Protein 3KUV (pdb70)

Secondary structure (DSSP, 8-state):
-TT-EEEEEEEPPGGGBHHHH-TT-GGGTT--S-B-HHHHHHHHHHHHHHHTGGGPPTTEEEEEEEEEEE--S---TTSEEEEEEEEEEEETTEEEEEEEEE-SSSEEEEEEEEEEEEEHHHHHHHHHTT--/--TT-EEEEEEEPPGGGBHHHH-TT-HHHHTS-SSB-HHHHHHHHHHHHHHHHGGGSPTTEEEEEEEEEEE--S---TTSEEEEEEEEEEEETTEEEEEEEEE-SSSEEEEEEEEEEEEEHHHHHHHHHHH--

CATH classification: 3.10.129.10

InterPro domains:
  IPR025540 Fluoroacetyl-CoA thioesterase [PIRSF014972] (5-136)
  IPR025540 Fluoroacetyl-CoA thioesterase [PTHR36934] (5-136)
  IPR029069 HotDog domain superfamily [SSF54637] (2-133)
  IPR054485 Fluoroacetyl-CoA-specific thioesterase-like domain [PF22636] (34-124)

Structure (mmCIF, N/CA/C/O backbone):
data_3KUV
#
_entry.id   3KUV
#
_cell.length_a   62.296
_cell.length_b   92.678
_cell.length_c   49.109
_cell.angle_alpha   90.00
_cell.angle_beta   100.61
_cell.angle_gamma   90.00
#
_symmetry.space_group_name_H-M   'C 1 2 1'
#
loop_
_entity.id
_entity.type
_entity.pdbx_description
1 polymer 'Fluoroacetyl coenzyme A thioesterase'
2 non-polymer 'ACETATE ION'
3 water water
#
loop_
_atom_site.group_PDB
_atom_site.id
_atom_site.type_symbol
_atom_site.label_atom_id
_atom_site.label_alt_id
_atom_site.label_comp_id
_atom_site.label_asym_id
_atom_site.label_entity_id
_atom_site.label_seq_id
_atom_site.pdbx_PDB_ins_code
_atom_site.Cartn_x
_atom_site.Cartn_y
_atom_site.Cartn_z
_atom_site.occupancy
_atom_site.B_iso_or_equiv
_atom_site.auth_seq_id
_atom_site.auth_comp_id
_atom_site.auth_asym_id
_atom_site.auth_atom_id
_atom_site.pdbx_PDB_model_num
ATOM 1 N N . ARG A 1 6 ? 18.022 -9.266 39.162 1.00 29.80 6 ARG A N 1
ATOM 2 C CA . ARG A 1 6 ? 16.857 -9.259 40.108 1.00 28.26 6 ARG A CA 1
ATOM 3 C C . ARG A 1 6 ? 15.769 -8.216 39.750 1.00 25.89 6 ARG A C 1
ATOM 4 O O . ARG A 1 6 ? 16.077 -7.121 39.217 1.00 26.20 6 ARG A O 1
ATOM 6 N N . VAL A 1 7 ? 14.501 -8.528 40.079 1.00 26.85 7 VAL A N 1
ATOM 7 C CA . VAL A 1 7 ? 13.424 -7.494 39.987 1.00 23.75 7 VAL A CA 1
ATOM 8 C C . VAL A 1 7 ? 13.798 -6.140 40.662 1.00 24.58 7 VAL A C 1
ATOM 9 O O . VAL A 1 7 ? 14.173 -6.069 41.864 1.00 24.33 7 VAL A O 1
ATOM 13 N N . GLY A 1 8 ? 13.687 -5.055 39.899 1.00 21.91 8 GLY A N 1
ATOM 14 C CA . GLY A 1 8 ? 14.041 -3.686 40.314 1.00 21.66 8 GLY A CA 1
ATOM 15 C C . GLY A 1 8 ? 15.446 -3.268 39.922 1.00 21.11 8 GLY A C 1
ATOM 16 O O . GLY A 1 8 ? 15.764 -2.076 39.954 1.00 23.45 8 GLY A O 1
ATOM 17 N N . GLU A 1 9 ? 16.245 -4.235 39.530 1.00 21.17 9 GLU A N 1
ATOM 18 C CA . GLU A 1 9 ? 17.582 -3.939 39.030 1.00 24.07 9 GLU A CA 1
ATOM 19 C C . GLU A 1 9 ? 17.488 -3.277 37.650 1.00 23.41 9 GLU A C 1
ATOM 20 O O . GLU A 1 9 ? 16.548 -3.543 36.853 1.00 21.18 9 GLU A O 1
ATOM 26 N N . ARG A 1 10 ? 18.411 -2.360 37.431 1.00 23.19 10 ARG A N 1
ATOM 27 C CA . ARG A 1 10 ? 18.514 -1.578 36.195 1.00 21.94 10 ARG A CA 1
ATOM 28 C C . ARG A 1 10 ? 19.672 -1.975 35.279 1.00 23.20 10 ARG A C 1
ATOM 29 O O . ARG A 1 10 ? 20.790 -2.339 35.714 1.00 26.61 10 ARG A O 1
ATOM 37 N N . PHE A 1 11 ? 19.443 -1.944 33.987 1.00 18.45 11 PHE A N 1
ATOM 38 C CA . PHE A 1 11 ? 20.517 -2.220 33.009 1.00 16.16 11 PHE A CA 1
ATOM 39 C C . PHE A 1 11 ? 20.483 -1.010 32.071 1.00 17.95 11 PHE A C 1
ATOM 40 O O . PHE A 1 11 ? 19.418 -0.622 31.636 1.00 17.12 11 PHE A O 1
ATOM 48 N N . THR A 1 12 ? 21.628 -0.468 31.684 1.00 14.22 12 THR A N 1
ATOM 49 C CA . THR A 1 12 ? 21.667 0.677 30.789 1.00 14.48 12 THR A CA 1
ATOM 50 C C . THR A 1 12 ? 22.461 0.394 29.583 1.00 11.98 12 THR A C 1
ATOM 51 O O . THR A 1 12 ? 23.446 -0.370 29.614 1.00 13.20 12 THR A O 1
ATOM 55 N N . HIS A 1 13 ? 22.044 1.055 28.467 1.00 11.62 13 HIS A N 1
ATOM 56 C CA . HIS A 1 13 ? 22.625 0.857 27.197 1.00 13.45 13 HIS A CA 1
ATOM 57 C C . HIS A 1 13 ? 22.671 2.199 26.435 1.00 13.29 13 HIS A C 1
ATOM 58 O O . HIS A 1 13 ? 21.632 2.846 26.343 1.00 12.47 13 HIS A O 1
ATOM 65 N N . ASP A 1 14 ? 23.835 2.591 25.949 1.00 10.81 14 ASP A N 1
ATOM 66 C CA . ASP A 1 14 ? 24.024 3.913 25.273 1.00 11.65 14 ASP A CA 1
ATOM 67 C C . ASP A 1 14 ? 24.249 3.781 23.794 1.00 11.29 14 ASP A C 1
ATOM 68 O O . ASP A 1 14 ? 24.908 2.818 23.331 1.00 11.94 14 ASP A O 1
ATOM 73 N N . PHE A 1 15 ? 23.669 4.714 22.976 1.00 10.10 15 PHE A N 1
ATOM 74 C CA . PHE A 1 15 ? 23.789 4.619 21.538 1.00 9.26 15 PHE A CA 1
ATOM 75 C C . PHE A 1 15 ? 23.771 5.951 20.874 1.00 11.08 15 PHE A C 1
ATOM 76 O O . PHE A 1 15 ? 22.767 6.716 20.978 1.00 11.12 15 PHE A O 1
ATOM 84 N N . VAL A 1 16 ? 24.866 6.321 20.238 1.00 11.25 16 VAL A N 1
ATOM 85 C CA . VAL A 1 16 ? 24.886 7.599 19.496 1.00 10.88 16 VAL A CA 1
ATOM 86 C C . VAL A 1 16 ? 24.071 7.418 18.210 1.00 11.48 16 VAL A C 1
ATOM 87 O O . VAL A 1 16 ? 24.297 6.510 17.410 1.00 12.42 16 VAL A O 1
ATOM 91 N N . VAL A 1 17 ? 23.063 8.304 18.010 1.00 11.25 17 VAL A N 1
ATOM 92 C CA . VAL A 1 17 ? 22.225 8.100 16.829 1.00 12.09 17 VAL A CA 1
ATOM 93 C C . VAL A 1 17 ? 22.945 8.518 15.524 1.00 12.29 17 VAL A C 1
ATOM 94 O O . VAL A 1 17 ? 23.319 9.700 15.389 1.00 14.53 17 VAL A O 1
ATOM 98 N N . PRO A 1 18 ? 23.132 7.587 14.591 1.00 14.60 18 PRO A N 1
ATOM 99 C CA . PRO A 1 18 ? 23.789 7.946 13.324 1.00 16.07 18 PRO A CA 1
ATOM 100 C C . PRO A 1 18 ? 22.771 8.433 12.299 1.00 16.47 18 PRO A C 1
ATOM 101 O O . PRO A 1 18 ? 21.529 8.257 12.513 1.00 15.45 18 PRO A O 1
ATOM 105 N N . PRO A 1 19 ? 23.213 8.998 11.145 1.00 16.42 19 PRO A N 1
ATOM 106 C CA . PRO A 1 19 ? 22.249 9.505 10.193 1.00 16.45 19 PRO A CA 1
ATOM 107 C C . PRO A 1 19 ? 21.323 8.454 9.613 1.00 14.83 19 PRO A C 1
ATOM 108 O O . PRO A 1 19 ? 20.191 8.823 9.214 1.00 17.85 19 PRO A O 1
ATOM 112 N N . HIS A 1 20 ? 21.651 7.188 9.681 1.00 15.12 20 HIS A N 1
ATOM 113 C CA . HIS A 1 20 ? 20.913 6.171 8.928 1.00 16.42 20 HIS A CA 1
ATOM 114 C C . HIS A 1 20 ? 19.863 5.508 9.895 1.00 15.27 20 HIS A C 1
ATOM 115 O O . HIS A 1 20 ? 19.355 4.452 9.618 1.00 16.96 20 HIS A O 1
ATOM 122 N N . LYS A 1 21 ? 19.647 6.132 11.069 1.00 13.90 21 LYS A N 1
ATOM 123 C CA . LYS A 1 21 ? 18.504 5.710 11.964 1.00 11.79 21 LYS A CA 1
ATOM 124 C C . LYS A 1 21 ? 17.376 6.714 12.007 1.00 12.43 21 LYS A C 1
ATOM 125 O O . LYS A 1 21 ? 16.572 6.759 12.940 1.00 14.03 21 LYS A O 1
ATOM 131 N N . THR A 1 22 ? 17.230 7.514 10.948 1.00 13.62 22 THR A N 1
ATOM 132 C CA . THR A 1 22 ? 16.084 8.393 10.924 1.00 15.06 22 THR A CA 1
ATOM 133 C C . THR A 1 22 ? 14.910 7.740 10.207 1.00 12.85 22 THR A C 1
ATOM 134 O O . THR A 1 22 ? 14.956 6.597 9.669 1.00 13.48 22 THR A O 1
ATOM 138 N N . VAL A 1 23 ? 13.786 8.449 10.261 1.00 14.13 23 VAL A N 1
ATOM 139 C CA . VAL A 1 23 ? 12.542 7.967 9.742 1.00 13.20 23 VAL A CA 1
ATOM 140 C C . VAL A 1 23 ? 12.612 7.405 8.290 1.00 13.98 23 VAL A C 1
ATOM 141 O O . VAL A 1 23 ? 12.158 6.318 8.011 1.00 13.34 23 VAL A O 1
ATOM 145 N N . ARG A 1 24 ? 13.227 8.197 7.384 1.00 14.96 24 ARG A N 1
ATOM 146 C CA . ARG A 1 24 ? 13.316 7.736 5.969 0.50 11.42 24 ARG A CA 1
ATOM 147 C C . ARG A 1 24 ? 14.113 6.427 5.783 1.00 14.01 24 ARG A C 1
ATOM 148 O O . ARG A 1 24 ? 13.866 5.655 4.810 1.00 16.66 24 ARG A O 1
ATOM 156 N N . HIS A 1 25 ? 14.965 6.095 6.748 1.00 13.88 25 HIS A N 1
ATOM 157 C CA . HIS A 1 25 ? 15.811 4.868 6.643 1.00 13.60 25 HIS A CA 1
ATOM 158 C C . HIS A 1 25 ? 15.092 3.654 7.183 1.00 12.43 25 HIS A C 1
ATOM 159 O O . HIS A 1 25 ? 15.414 2.521 6.835 1.00 13.71 25 HIS A O 1
ATOM 166 N N . LEU A 1 26 ? 14.026 3.887 7.966 1.00 11.39 26 LEU A N 1
ATOM 167 C CA . LEU A 1 26 ? 13.230 2.693 8.442 1.00 12.35 26 LEU A CA 1
ATOM 168 C C . LEU A 1 26 ? 12.452 2.019 7.344 1.00 11.85 26 LEU A C 1
ATOM 169 O O . LEU A 1 26 ? 12.508 0.793 7.177 1.00 12.66 26 LEU A O 1
ATOM 174 N N . TYR A 1 27 ? 11.869 2.894 6.504 1.00 11.70 27 TYR A N 1
ATOM 175 C CA . TYR A 1 27 ? 11.129 2.421 5.295 1.00 12.08 27 TYR A CA 1
ATOM 176 C C . TYR A 1 27 ? 11.491 3.281 4.057 1.00 15.09 27 TYR A C 1
ATOM 177 O O . TYR A 1 27 ? 10.765 4.271 3.731 1.00 15.96 27 TYR A O 1
ATOM 186 N N . PRO A 1 28 ? 12.649 2.959 3.493 1.00 16.96 28 PRO A N 1
ATOM 187 C CA . PRO A 1 28 ? 13.024 3.646 2.225 1.00 17.92 28 PRO A CA 1
ATOM 188 C C . PRO A 1 28 ? 11.958 3.364 1.140 1.00 20.58 28 PRO A C 1
ATOM 189 O O . PRO A 1 28 ? 11.803 4.204 0.200 1.00 21.66 28 PRO A O 1
ATOM 193 N N . GLU A 1 29 ? 11.212 2.269 1.277 1.00 18.32 29 GLU A N 1
ATOM 194 C CA . GLU A 1 29 ? 10.128 1.917 0.308 1.00 22.60 29 GLU A CA 1
ATOM 195 C C . GLU A 1 29 ? 8.917 2.844 0.405 1.00 22.43 29 GLU A C 1
ATOM 196 O O . GLU A 1 29 ? 7.965 2.684 -0.401 1.00 23.44 29 GLU A O 1
ATOM 202 N N . SER A 1 30 ? 8.864 3.755 1.379 1.00 19.46 30 SER A N 1
ATOM 203 C CA . SER A 1 30 ? 7.700 4.556 1.628 1.00 19.02 30 SER A CA 1
ATOM 204 C C . SER A 1 30 ? 7.824 5.956 1.072 1.00 21.94 30 SER A C 1
ATOM 205 O O . SER A 1 30 ? 8.478 6.806 1.722 1.00 20.38 30 SER A O 1
ATOM 208 N N . PRO A 1 31 ? 7.099 6.252 -0.073 1.00 23.23 31 PRO A N 1
ATOM 209 C CA . PRO A 1 31 ? 7.119 7.624 -0.476 1.00 25.54 31 PRO A CA 1
ATOM 210 C C . PRO A 1 31 ? 6.501 8.488 0.603 1.00 25.80 31 PRO A C 1
ATOM 211 O O . PRO A 1 31 ? 6.891 9.620 0.779 1.00 26.73 31 PRO A O 1
ATOM 215 N N . GLU A 1 32 ? 5.509 7.953 1.321 1.00 26.48 32 GLU A N 1
ATOM 216 C CA . GLU A 1 32 ? 4.868 8.687 2.360 1.00 25.71 32 GLU A CA 1
ATOM 217 C C . GLU A 1 32 ? 5.835 9.195 3.507 1.00 27.87 32 GLU A C 1
ATOM 218 O O . GLU A 1 32 ? 5.423 10.112 4.171 1.00 29.53 32 GLU A O 1
ATOM 224 N N . PHE A 1 33 ? 7.030 8.561 3.744 1.00 27.53 33 PHE A N 1
ATOM 225 C CA . PHE A 1 33 ? 8.093 8.932 4.735 1.00 26.44 33 PHE A CA 1
ATOM 226 C C . PHE A 1 33 ? 9.339 9.612 4.101 1.00 29.13 33 PHE A C 1
ATOM 227 O O . PHE A 1 33 ? 10.306 9.954 4.783 1.00 29.55 33 PHE A O 1
ATOM 235 N N . ALA A 1 34 ? 9.381 9.643 2.770 1.00 29.76 34 ALA A N 1
ATOM 236 C CA . ALA A 1 34 ? 10.587 10.076 1.984 1.00 30.48 34 ALA A CA 1
ATOM 237 C C . ALA A 1 34 ? 11.327 11.351 2.397 1.00 30.49 34 ALA A C 1
ATOM 238 O O . ALA A 1 34 ? 12.609 11.449 2.404 1.00 29.97 34 ALA A O 1
ATOM 240 N N . GLU A 1 35 ? 10.483 12.345 2.585 1.00 31.54 35 GLU A N 1
ATOM 241 C CA . GLU A 1 35 ? 10.881 13.699 2.786 1.00 33.42 35 GLU A CA 1
ATOM 242 C C . GLU A 1 35 ? 10.791 14.092 4.270 1.00 30.94 35 GLU A C 1
ATOM 243 O O . GLU A 1 35 ? 10.984 15.290 4.588 1.00 31.10 35 GLU A O 1
ATOM 249 N N . PHE A 1 36 ? 10.502 13.133 5.176 1.00 27.45 36 PHE A N 1
ATOM 250 C CA . PHE A 1 36 ? 10.308 13.452 6.581 1.00 23.30 36 PHE A CA 1
ATOM 251 C C . PHE A 1 36 ? 11.577 14.032 7.230 1.00 18.60 36 PHE A C 1
ATOM 252 O O . PHE A 1 36 ? 12.639 13.620 6.912 1.00 22.45 36 PHE A O 1
ATOM 260 N N . PRO A 1 37 ? 11.469 14.967 8.199 1.00 20.87 37 PRO A N 1
ATOM 261 C CA . PRO A 1 37 ? 12.595 15.472 8.981 1.00 20.12 37 PRO A CA 1
ATOM 262 C C . PRO A 1 37 ? 13.449 14.321 9.553 1.00 18.38 37 PRO A C 1
ATOM 263 O O . PRO A 1 37 ? 12.948 13.186 9.808 1.00 17.82 37 PRO A O 1
ATOM 267 N N . GLU A 1 38 ? 14.709 14.636 9.643 1.00 19.32 38 GLU A N 1
ATOM 268 C CA . GLU A 1 38 ? 15.755 13.642 9.929 1.00 18.02 38 GLU A CA 1
ATOM 269 C C . GLU A 1 38 ? 15.839 13.506 11.452 1.00 16.19 38 GLU A C 1
ATOM 270 O O . GLU A 1 38 ? 16.661 14.111 12.125 1.00 16.77 38 GLU A O 1
ATOM 276 N N . VAL A 1 39 ? 14.895 12.690 11.991 1.00 13.29 39 VAL A N 1
ATOM 277 C CA . VAL A 1 39 ? 14.884 12.387 13.433 1.00 12.86 39 VAL A CA 1
ATOM 278 C C . VAL A 1 39 ? 14.806 10.875 13.636 1.00 10.73 39 VAL A C 1
ATOM 279 O O . VAL A 1 39 ? 14.334 10.135 12.731 1.00 11.98 39 VAL A O 1
ATOM 283 N N . PHE A 1 40 ? 15.340 10.480 14.815 1.00 10.12 40 PHE A N 1
ATOM 284 C CA . PHE A 1 40 ? 15.410 9.018 15.177 1.00 11.48 40 PHE A CA 1
ATOM 285 C C . PHE A 1 40 ? 13.966 8.434 15.078 1.00 9.71 40 PHE A C 1
ATOM 286 O O . PHE A 1 40 ? 13.078 8.940 15.704 1.00 12.11 40 PHE A O 1
ATOM 294 N N . ALA A 1 41 ? 13.786 7.372 14.305 1.00 11.74 41 ALA A N 1
ATOM 295 C CA . ALA A 1 41 ? 12.414 6.836 14.077 1.00 11.66 41 ALA A CA 1
ATOM 296 C C . ALA A 1 41 ? 11.885 6.096 15.301 1.00 11.46 41 ALA A C 1
ATOM 297 O O . ALA A 1 41 ? 12.658 5.407 16.004 1.00 11.41 41 ALA A O 1
ATOM 299 N N . SER A 1 42 ? 10.560 6.227 15.557 1.00 11.98 42 SER A N 1
ATOM 300 C CA . SER A 1 42 ? 9.994 5.444 16.685 1.00 11.57 42 SER A CA 1
ATOM 301 C C . SER A 1 42 ? 10.375 3.957 16.540 1.00 9.76 42 SER A C 1
ATOM 302 O O . SER A 1 42 ? 10.647 3.284 17.571 1.00 9.72 42 SER A O 1
ATOM 305 N N . GLY A 1 43 ? 10.330 3.371 15.345 1.00 11.10 43 GLY A N 1
ATOM 306 C CA . GLY A 1 43 ? 10.592 1.944 15.225 1.00 10.88 43 GLY A CA 1
ATOM 307 C C . GLY A 1 43 ? 12.045 1.602 15.585 1.00 10.13 43 GLY A C 1
ATOM 308 O O . GLY A 1 43 ? 12.340 0.525 16.092 1.00 10.28 43 GLY A O 1
ATOM 309 N N . PHE A 1 44 ? 12.956 2.544 15.321 1.00 10.79 44 PHE A N 1
ATOM 310 C CA . PHE A 1 44 ? 14.346 2.308 15.757 1.00 9.48 44 PHE A CA 1
ATOM 311 C C . PHE A 1 44 ? 14.519 2.549 17.289 1.00 9.94 44 PHE A C 1
ATOM 312 O O . PHE A 1 44 ? 15.277 1.821 17.945 1.00 11.48 44 PHE A O 1
ATOM 320 N N . MET A 1 45 ? 13.741 3.473 17.890 1.00 9.93 45 MET A N 1
ATOM 321 C CA . MET A 1 45 ? 13.748 3.614 19.355 1.00 9.25 45 MET A CA 1
ATOM 322 C C . MET A 1 45 ? 13.227 2.295 20.014 1.00 9.91 45 MET A C 1
ATOM 323 O O . MET A 1 45 ? 13.834 1.776 20.967 1.00 9.72 45 MET A O 1
ATOM 328 N N . VAL A 1 46 ? 12.152 1.762 19.447 1.00 9.38 46 VAL A N 1
ATOM 329 C CA . VAL A 1 46 ? 11.602 0.462 19.914 1.00 9.51 46 VAL A CA 1
ATOM 330 C C . VAL A 1 46 ? 12.680 -0.624 19.823 1.00 9.73 46 VAL A C 1
ATOM 331 O O . VAL A 1 46 ? 12.935 -1.322 20.820 1.00 9.11 46 VAL A O 1
ATOM 335 N N . GLY A 1 47 ? 13.394 -0.696 18.662 1.00 8.13 47 GLY A N 1
ATOM 336 C CA . GLY A 1 47 ? 14.426 -1.716 18.535 1.00 9.24 47 GLY A CA 1
ATOM 337 C C . GLY A 1 47 ? 15.580 -1.475 19.499 1.00 8.99 47 GLY A C 1
ATOM 338 O O . GLY A 1 47 ? 16.069 -2.477 20.041 1.00 10.22 47 GLY A O 1
ATOM 339 N N . LEU A 1 48 ? 15.927 -0.228 19.799 1.00 8.93 48 LEU A N 1
ATOM 340 C CA . LEU A 1 48 ? 17.003 -0.021 20.805 1.00 9.65 48 LEU A CA 1
ATOM 341 C C . LEU A 1 48 ? 16.565 -0.414 22.250 1.00 9.89 48 LEU A C 1
ATOM 342 O O . LEU A 1 48 ? 17.379 -0.932 23.025 1.00 11.29 48 LEU A O 1
ATOM 347 N N . MET A 1 49 ? 15.278 -0.140 22.551 1.00 9.99 49 MET A N 1
ATOM 348 C CA . MET A 1 49 ? 14.773 -0.522 23.886 1.00 10.73 49 MET A CA 1
ATOM 349 C C . MET A 1 49 ? 14.779 -2.016 24.007 1.00 10.74 49 MET A C 1
ATOM 350 O O . MET A 1 49 ? 15.150 -2.599 25.037 1.00 11.18 49 MET A O 1
ATOM 355 N N . GLU A 1 50 ? 14.335 -2.708 22.960 1.00 9.53 50 GLU A N 1
ATOM 356 C CA . GLU A 1 50 ? 14.274 -4.180 22.978 1.00 11.10 50 GLU A CA 1
ATOM 357 C C . GLU A 1 50 ? 15.736 -4.752 23.022 1.00 11.01 50 GLU A C 1
ATOM 358 O O . GLU A 1 50 ? 15.997 -5.702 23.780 1.00 11.78 50 GLU A O 1
ATOM 364 N N . TRP A 1 51 ? 16.630 -4.148 22.262 1.00 9.85 51 TRP A N 1
ATOM 365 C CA . TRP A 1 51 ? 18.048 -4.539 22.332 1.00 10.96 51 TRP A CA 1
ATOM 366 C C . TRP A 1 51 ? 18.622 -4.450 23.778 1.00 11.79 51 TRP A C 1
ATOM 367 O O . TRP A 1 51 ? 19.351 -5.383 24.245 1.00 12.35 51 TRP A O 1
ATOM 378 N N . ALA A 1 52 ? 18.283 -3.364 24.487 1.00 10.29 52 ALA A N 1
ATOM 379 C CA . ALA A 1 52 ? 18.754 -3.242 25.910 1.00 11.92 52 ALA A CA 1
ATOM 380 C C . ALA A 1 52 ? 18.256 -4.434 26.737 1.00 12.93 52 ALA A C 1
ATOM 381 O O . ALA A 1 52 ? 18.966 -5.046 27.555 1.00 15.45 52 ALA A O 1
ATOM 383 N N . CYS A 1 53 ? 16.974 -4.816 26.526 1.00 10.98 53 CYS A N 1
ATOM 384 C CA . CYS A 1 53 ? 16.392 -5.889 27.328 1.00 10.75 53 CYS A CA 1
ATOM 385 C C . CYS A 1 53 ? 16.966 -7.259 26.929 1.00 11.78 53 CYS A C 1
ATOM 386 O O . CYS A 1 53 ? 17.197 -8.111 27.783 1.00 13.81 53 CYS A O 1
ATOM 389 N N . VAL A 1 54 ? 17.251 -7.468 25.633 1.00 12.12 54 VAL A N 1
ATOM 390 C CA . VAL A 1 54 ? 17.928 -8.694 25.206 1.00 12.77 54 VAL A CA 1
ATOM 391 C C . VAL A 1 54 ? 19.316 -8.807 25.873 1.00 14.78 54 VAL A C 1
ATOM 392 O O . VAL A 1 54 ? 19.605 -9.934 26.314 1.00 14.77 54 VAL A O 1
ATOM 396 N N . ARG A 1 55 ? 20.099 -7.748 25.936 1.00 13.69 55 ARG A N 1
ATOM 397 C CA . ARG A 1 55 ? 21.460 -7.811 26.590 1.00 14.94 55 ARG A CA 1
ATOM 398 C C . ARG A 1 55 ? 21.227 -8.066 28.084 1.00 17.39 55 ARG A C 1
ATOM 399 O O . ARG A 1 55 ? 21.939 -8.880 28.692 1.00 18.42 55 ARG A O 1
ATOM 407 N N . ALA A 1 56 ? 20.192 -7.475 28.667 1.00 16.13 56 ALA A N 1
ATOM 408 C CA . ALA A 1 56 ? 19.943 -7.665 30.143 1.00 16.82 56 ALA A CA 1
ATOM 409 C C . ALA A 1 56 ? 19.562 -9.105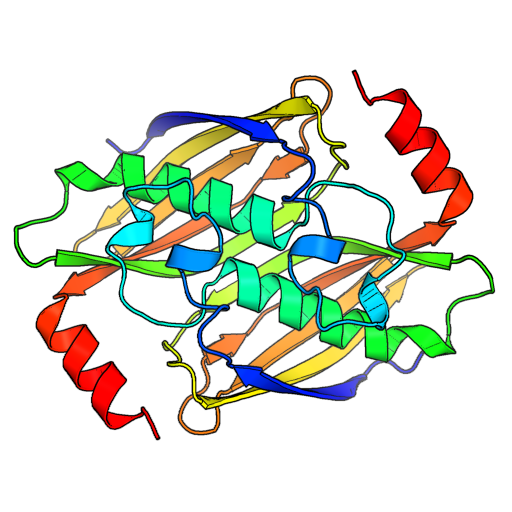 30.475 1.00 17.15 56 ALA A C 1
ATOM 410 O O . ALA A 1 56 ? 19.921 -9.599 31.590 1.00 19.82 56 ALA A O 1
ATOM 412 N N . MET A 1 57 ? 18.886 -9.792 29.588 1.00 16.02 57 MET A N 1
ATOM 413 C CA . MET A 1 57 ? 18.449 -11.134 29.917 1.00 17.23 57 MET A CA 1
ATOM 414 C C . MET A 1 57 ? 19.350 -12.268 29.419 1.00 18.68 57 MET A C 1
ATOM 415 O O . MET A 1 57 ? 18.975 -13.444 29.609 1.00 19.20 57 MET A O 1
ATOM 420 N N . ALA A 1 58 ? 20.474 -11.925 28.792 1.00 21.16 58 ALA A N 1
ATOM 421 C CA . ALA A 1 58 ? 21.209 -13.047 28.143 1.00 21.84 58 ALA A CA 1
ATOM 422 C C . ALA A 1 58 ? 21.688 -14.179 29.139 1.00 22.59 58 ALA A C 1
ATOM 423 O O . ALA A 1 58 ? 21.564 -15.355 28.780 1.00 23.00 58 ALA A O 1
ATOM 425 N N . PRO A 1 59 ? 22.033 -13.778 30.372 1.00 23.64 59 PRO A N 1
ATOM 426 C CA . PRO A 1 59 ? 22.336 -14.878 31.397 1.00 22.14 59 PRO A CA 1
ATOM 427 C C . PRO A 1 59 ? 21.243 -15.848 31.735 1.00 22.79 59 PRO A C 1
ATOM 428 O O . PRO A 1 59 ? 21.448 -16.945 32.256 1.00 22.20 59 PRO A O 1
ATOM 432 N N . TYR A 1 60 ? 19.975 -15.452 31.534 1.00 18.25 60 TYR A N 1
ATOM 433 C CA . TYR A 1 60 ? 18.906 -16.323 31.799 1.00 18.30 60 TYR A CA 1
ATOM 434 C C . TYR A 1 60 ? 18.703 -17.446 30.794 1.00 16.15 60 TYR A C 1
ATOM 435 O O . TYR A 1 60 ? 18.001 -18.396 31.064 1.00 18.81 60 TYR A O 1
ATOM 444 N N . LEU A 1 61 ? 19.232 -17.269 29.559 1.00 19.65 61 LEU A N 1
ATOM 445 C CA . LEU A 1 61 ? 19.057 -18.262 28.494 1.00 18.85 61 LEU A CA 1
ATOM 446 C C . LEU A 1 61 ? 19.917 -19.556 28.697 1.00 17.81 61 LEU A C 1
ATOM 447 O O . LEU A 1 61 ? 21.008 -19.468 29.186 1.00 21.01 61 LEU A O 1
ATOM 452 N N . GLU A 1 62 ? 19.300 -20.656 28.398 1.00 19.26 62 GLU A N 1
ATOM 453 C CA . GLU A 1 62 ? 20.018 -21.997 28.387 1.00 21.01 62 GLU A CA 1
ATOM 454 C C . GLU A 1 62 ? 20.450 -22.209 26.927 1.00 23.44 62 GLU A C 1
ATOM 455 O O . GLU A 1 62 ? 19.921 -21.589 25.938 1.00 22.36 62 GLU A O 1
ATOM 461 N N . PRO A 1 63 ? 21.427 -23.101 26.715 1.00 23.51 63 PRO A N 1
ATOM 462 C CA . PRO A 1 63 ? 21.862 -23.288 25.302 1.00 23.12 63 PRO A CA 1
ATOM 463 C C . PRO A 1 63 ? 20.721 -23.768 24.463 1.00 22.30 63 PRO A C 1
ATOM 464 O O . PRO A 1 63 ? 19.903 -24.615 24.889 1.00 24.23 63 PRO A O 1
ATOM 468 N N . GLY A 1 64 ? 20.571 -23.199 23.243 1.00 21.60 64 GLY A N 1
ATOM 469 C CA . GLY A 1 64 ? 19.553 -23.637 22.365 1.00 21.46 64 GLY A CA 1
ATOM 470 C C . GLY A 1 64 ? 18.409 -22.576 22.391 1.00 20.05 64 GLY A C 1
ATOM 471 O O . GLY A 1 64 ? 17.481 -22.759 21.620 1.00 21.04 64 GLY A O 1
ATOM 472 N N . GLU A 1 65 ? 18.484 -21.677 23.379 1.00 18.55 65 GLU A N 1
ATOM 473 C CA . GLU A 1 65 ? 17.326 -20.737 23.568 1.00 18.61 65 GLU A CA 1
ATOM 474 C C . GLU A 1 65 ? 17.666 -19.382 23.007 1.00 19.01 65 GLU A C 1
ATOM 475 O O . GLU A 1 65 ? 18.788 -18.893 22.947 1.00 20.57 65 GLU A O 1
ATOM 481 N N . GLY A 1 66 ? 16.550 -18.684 22.710 1.00 18.82 66 GLY A N 1
ATOM 482 C CA . GLY A 1 66 ? 16.618 -17.290 22.298 1.00 17.69 66 GLY A CA 1
ATOM 483 C C . GLY A 1 66 ? 15.378 -16.601 22.918 1.00 16.11 66 GLY A C 1
ATOM 484 O O . GLY A 1 66 ? 14.789 -17.141 23.856 1.00 15.93 66 GLY A O 1
ATOM 485 N N . SER A 1 67 ? 15.021 -15.406 22.403 1.00 15.21 67 SER A N 1
ATOM 486 C CA . SER A 1 67 ? 13.765 -14.768 22.927 1.00 12.33 67 SER A CA 1
ATOM 487 C C . SER A 1 67 ? 13.131 -13.926 21.817 1.00 12.97 67 SER A C 1
ATOM 488 O O . SER A 1 67 ? 13.813 -13.562 20.876 1.00 14.96 67 SER A O 1
ATOM 491 N N . LEU A 1 68 ? 11.838 -13.701 22.020 1.00 13.96 68 LEU A N 1
ATOM 492 C CA . LEU A 1 68 ? 11.052 -12.815 21.070 1.00 16.32 68 LEU A CA 1
ATOM 493 C C . LEU A 1 68 ? 10.370 -11.758 21.888 1.00 13.98 68 LEU A C 1
ATOM 494 O O . LEU A 1 68 ? 9.958 -11.978 23.039 1.00 13.09 68 LEU A O 1
ATOM 499 N N . GLY A 1 69 ? 10.290 -10.556 21.328 1.00 13.02 69 GLY A N 1
ATOM 500 C CA . GLY A 1 69 ? 9.396 -9.490 21.902 1.00 13.57 69 GLY A CA 1
ATOM 501 C C . GLY A 1 69 ? 7.953 -9.866 21.711 1.00 14.26 69 GLY A C 1
ATOM 502 O O . GLY A 1 69 ? 7.527 -10.230 20.565 1.00 16.00 69 GLY A O 1
ATOM 503 N N . THR A 1 70 ? 7.119 -9.805 22.760 1.00 11.17 70 THR A N 1
ATOM 504 C CA . THR A 1 70 ? 5.726 -10.181 22.706 1.00 10.17 70 THR A CA 1
ATOM 505 C C . THR A 1 70 ? 4.812 -8.948 22.954 1.00 10.59 70 THR A C 1
ATOM 506 O O . THR A 1 70 ? 3.598 -9.049 22.769 1.00 10.29 70 THR A O 1
ATOM 510 N N . ALA A 1 71 ? 5.363 -7.828 23.425 1.00 9.58 71 ALA A N 1
ATOM 511 C CA . ALA A 1 71 ? 4.520 -6.597 23.564 1.00 9.25 71 ALA A CA 1
ATOM 512 C C . ALA A 1 71 ? 5.467 -5.437 23.735 1.00 9.87 71 ALA A C 1
ATOM 513 O O . ALA A 1 71 ? 6.560 -5.548 24.350 1.00 9.63 71 ALA A O 1
ATOM 515 N N . ILE A 1 72 ? 5.039 -4.249 23.249 1.00 8.47 72 ILE A N 1
ATOM 516 C CA . ILE A 1 72 ? 5.706 -2.994 23.477 1.00 9.31 72 ILE A CA 1
ATOM 517 C C . ILE A 1 72 ? 4.703 -1.911 23.736 1.00 8.64 72 ILE A C 1
ATOM 518 O O . ILE A 1 72 ? 3.706 -1.852 22.924 1.00 9.15 72 ILE A O 1
ATOM 523 N N . CYS A 1 73 ? 4.873 -1.148 24.815 1.00 9.37 73 CYS A N 1
ATOM 524 C CA . CYS A 1 73 ? 3.852 -0.155 25.107 1.00 10.23 73 CYS A CA 1
ATOM 525 C C . CYS A 1 73 ? 4.666 1.038 25.576 1.00 9.04 73 CYS A C 1
ATOM 526 O O . CYS A 1 73 ? 5.015 1.113 26.732 1.00 10.76 73 CYS A O 1
ATOM 529 N N . VAL A 1 74 ? 4.847 2.014 24.654 1.00 8.62 74 VAL A N 1
ATOM 530 C CA . VAL A 1 74 ? 5.752 3.152 24.998 1.00 10.43 74 VAL A CA 1
ATOM 531 C C . VAL A 1 74 ? 5.191 4.464 24.474 1.00 10.67 74 VAL A C 1
ATOM 532 O O . VAL A 1 74 ? 4.347 4.483 23.536 1.00 12.67 74 VAL A O 1
ATOM 536 N N . THR A 1 75 ? 5.656 5.556 25.046 1.00 8.78 75 THR A N 1
ATOM 537 C CA . THR A 1 75 ? 5.415 6.890 24.502 1.00 8.66 75 THR A CA 1
ATOM 538 C C . THR A 1 75 ? 6.691 7.382 23.788 1.00 10.47 75 THR A C 1
ATOM 539 O O . THR A 1 75 ? 7.802 6.803 24.010 1.00 10.83 75 THR A O 1
ATOM 543 N N . HIS A 1 76 ? 6.518 8.353 22.918 1.00 8.63 76 HIS A N 1
ATOM 544 C CA . HIS A 1 76 ? 7.642 9.015 22.232 1.00 10.61 76 HIS A CA 1
ATOM 545 C C . HIS A 1 76 ? 7.383 10.482 22.336 1.00 9.75 76 HIS A C 1
ATOM 546 O O . HIS A 1 76 ? 6.499 10.984 21.627 1.00 13.63 76 HIS A O 1
ATOM 553 N N . THR A 1 77 ? 8.096 11.135 23.279 1.00 11.05 77 THR A N 1
ATOM 554 C CA . THR A 1 77 ? 7.730 12.445 23.853 1.00 12.93 77 THR A CA 1
ATOM 555 C C . THR A 1 77 ? 8.583 13.617 23.367 1.00 14.04 77 THR A C 1
ATOM 556 O O . THR A 1 77 ? 8.238 14.794 23.602 1.00 16.12 77 THR A O 1
ATOM 560 N N . ALA A 1 78 ? 9.680 13.312 22.706 1.00 11.24 78 ALA A N 1
ATOM 561 C CA . ALA A 1 78 ? 10.608 14.351 22.185 1.00 11.10 78 ALA A CA 1
ATOM 562 C C . ALA A 1 78 ? 11.333 13.750 21.000 1.00 11.15 78 ALA A C 1
ATOM 563 O O . ALA A 1 78 ? 11.503 12.545 20.907 1.00 12.14 78 ALA A O 1
ATOM 565 N N . ALA A 1 79 ? 11.836 14.584 20.078 1.00 12.51 79 ALA A N 1
ATOM 566 C CA . ALA A 1 79 ? 12.517 14.090 18.866 1.00 12.00 79 ALA A CA 1
ATOM 567 C C . ALA A 1 79 ? 14.042 14.250 18.974 1.00 13.50 79 ALA A C 1
ATOM 568 O O . ALA A 1 79 ? 14.475 15.174 19.660 1.00 15.31 79 ALA A O 1
ATOM 570 N N . THR A 1 80 ? 14.745 13.408 18.269 1.00 11.74 80 THR A N 1
ATOM 571 C CA . THR A 1 80 ? 16.212 13.312 18.463 1.00 11.92 80 THR A CA 1
ATOM 572 C C . THR A 1 80 ? 16.850 13.327 17.082 1.00 12.07 80 THR A C 1
ATOM 573 O O . THR A 1 80 ? 16.708 12.387 16.276 1.00 11.66 80 THR A O 1
ATOM 577 N N . PRO A 1 81 ? 17.642 14.388 16.774 1.00 12.13 81 PRO A N 1
ATOM 578 C CA . PRO A 1 81 ? 18.383 14.349 15.529 1.00 13.49 81 PRO A CA 1
ATOM 579 C C . PRO A 1 81 ? 19.655 13.519 15.687 1.00 13.43 81 PRO A C 1
ATOM 580 O O . PRO A 1 81 ? 20.073 13.235 16.827 1.00 13.26 81 PRO A O 1
ATOM 584 N N . PRO A 1 82 ? 20.260 13.093 14.560 1.00 13.57 82 PRO A N 1
ATOM 585 C CA . PRO A 1 82 ? 21.528 12.364 14.645 1.00 14.68 82 PRO A CA 1
ATOM 586 C C . PRO A 1 82 ? 22.579 13.145 15.392 1.00 14.67 82 PRO A C 1
ATOM 587 O O . PRO A 1 82 ? 22.617 14.380 15.335 1.00 15.30 82 PRO A O 1
ATOM 591 N N . GLY A 1 83 ? 23.399 12.398 16.159 1.00 12.27 83 GLY A N 1
ATOM 592 C CA . GLY A 1 83 ? 24.545 12.988 16.881 1.00 13.97 83 GLY A CA 1
ATOM 593 C C . GLY A 1 83 ? 24.386 12.939 18.363 1.00 13.83 83 GLY A C 1
ATOM 594 O O . GLY A 1 83 ? 25.352 12.986 19.083 1.00 15.81 83 GLY A O 1
ATOM 595 N N . LEU A 1 84 ? 23.132 12.938 18.882 1.00 11.88 84 LEU A N 1
ATOM 596 C CA . LEU A 1 84 ? 22.936 12.822 20.330 1.00 11.88 84 LEU A CA 1
ATOM 597 C C . LEU A 1 84 ? 23.000 11.348 20.756 1.00 10.15 84 LEU A C 1
ATOM 598 O O . LEU A 1 84 ? 22.809 10.423 19.908 1.00 11.95 84 LEU A O 1
ATOM 603 N N . THR A 1 85 ? 23.351 11.151 22.019 1.00 10.69 85 THR A N 1
ATOM 604 C CA . THR A 1 85 ? 23.426 9.784 22.586 1.00 9.96 85 THR A CA 1
ATOM 605 C C . THR A 1 85 ? 22.084 9.476 23.255 1.00 9.85 85 THR A C 1
ATOM 606 O O . THR A 1 85 ? 21.659 10.173 24.126 1.00 10.02 85 THR A O 1
ATOM 610 N N . VAL A 1 86 ? 21.460 8.406 22.773 1.00 10.35 86 VAL A N 1
ATOM 611 C CA . VAL A 1 86 ? 20.229 7.890 23.466 1.00 9.56 86 VAL A CA 1
ATOM 612 C C . VAL A 1 86 ? 20.662 6.854 24.520 1.00 10.73 86 VAL A C 1
ATOM 613 O O . VAL A 1 86 ? 21.377 5.881 24.116 1.00 11.55 86 VAL A O 1
ATOM 617 N N . THR A 1 87 ? 20.343 7.093 25.777 1.00 10.03 87 THR A N 1
ATOM 618 C CA . THR A 1 87 ? 20.560 6.085 26.818 1.00 10.00 87 THR A CA 1
ATOM 619 C C . THR A 1 87 ? 19.227 5.400 27.133 1.00 9.32 87 THR A C 1
ATOM 620 O O . THR A 1 87 ? 18.297 6.119 27.498 1.00 10.71 87 THR A O 1
ATOM 624 N N . VAL A 1 88 ? 19.172 4.090 27.029 1.00 9.97 88 VAL A N 1
ATOM 625 C CA . VAL A 1 88 ? 18.002 3.361 27.451 1.00 10.62 88 VAL A CA 1
ATOM 626 C C . VAL A 1 88 ? 18.295 2.736 28.825 1.00 10.49 88 VAL A C 1
ATOM 627 O O . VAL A 1 88 ? 19.414 2.157 28.964 1.00 10.31 88 VAL A O 1
ATOM 631 N N . THR A 1 89 ? 17.359 2.877 29.752 1.00 11.46 89 THR A N 1
ATOM 632 C CA . THR A 1 89 ? 17.437 2.218 31.089 1.00 13.61 89 THR A CA 1
ATOM 633 C C . THR A 1 89 ? 16.353 1.139 31.058 1.00 13.66 89 THR A C 1
ATOM 634 O O . THR A 1 89 ? 15.158 1.496 30.740 1.00 12.64 89 THR A O 1
ATOM 638 N N . ALA A 1 90 ? 16.678 -0.116 31.288 1.00 12.78 90 ALA A N 1
ATOM 639 C CA . ALA A 1 90 ? 15.736 -1.270 31.319 1.00 11.23 90 ALA A CA 1
ATOM 640 C C . ALA A 1 90 ? 15.657 -1.722 32.823 1.00 12.90 90 ALA A C 1
ATOM 641 O O . ALA A 1 90 ? 16.665 -2.264 33.352 1.00 14.07 90 ALA A O 1
ATOM 643 N N . GLU A 1 91 ? 14.515 -1.551 33.491 1.00 10.94 91 GLU A N 1
ATOM 644 C CA . GLU A 1 91 ? 14.341 -1.913 34.910 1.00 14.61 91 GLU A CA 1
ATOM 645 C C . GLU A 1 91 ? 13.534 -3.222 34.908 1.00 13.28 91 GLU A C 1
ATOM 646 O O . GLU A 1 91 ? 12.411 -3.287 34.367 1.00 12.14 91 GLU A O 1
ATOM 652 N N . LEU A 1 92 ? 14.046 -4.343 35.428 1.00 13.08 92 LEU A N 1
ATOM 653 C CA . LEU A 1 92 ? 13.342 -5.571 35.375 1.00 12.75 92 LEU A CA 1
ATOM 654 C C . LEU A 1 92 ? 12.111 -5.526 36.257 1.00 14.38 92 LEU A C 1
ATOM 655 O O . LEU A 1 92 ? 12.222 -5.077 37.441 1.00 14.89 92 LEU A O 1
ATOM 660 N N . ARG A 1 93 ? 10.973 -5.888 35.698 1.00 10.57 93 ARG A N 1
ATOM 661 C CA . ARG A 1 93 ? 9.698 -5.856 36.426 1.00 13.59 93 ARG A CA 1
ATOM 662 C C . ARG A 1 93 ? 9.220 -7.234 36.864 1.00 14.77 93 ARG A C 1
ATOM 663 O O . ARG A 1 93 ? 8.650 -7.369 37.953 1.00 16.71 93 ARG A O 1
ATOM 671 N N . SER A 1 94 ? 9.437 -8.241 36.035 1.00 13.38 94 SER A N 1
ATOM 672 C CA . SER A 1 94 ? 8.985 -9.615 36.342 1.00 16.26 94 SER A CA 1
ATOM 673 C C . SER A 1 94 ? 9.802 -10.636 35.592 1.00 17.84 94 SER A C 1
ATOM 674 O O . SER A 1 94 ? 10.193 -10.396 34.447 1.00 14.92 94 SER A O 1
ATOM 677 N N . VAL A 1 95 ? 10.056 -11.787 36.239 1.00 17.07 95 VAL A N 1
ATOM 678 C CA . VAL A 1 95 ? 10.639 -12.908 35.511 1.00 19.10 95 VAL A CA 1
ATOM 679 C C . VAL A 1 95 ? 9.965 -14.141 36.028 1.00 21.46 95 VAL A C 1
ATOM 680 O O . VAL A 1 95 ? 9.954 -14.379 37.263 1.00 22.09 95 VAL A O 1
ATOM 684 N N . GLU A 1 96 ? 9.316 -14.873 35.142 1.00 20.66 96 GLU A N 1
ATOM 685 C CA . GLU A 1 96 ? 8.572 -16.095 35.573 1.00 20.36 96 GLU A CA 1
ATOM 686 C C . GLU A 1 96 ? 8.668 -17.074 34.381 1.00 19.04 96 GLU A C 1
ATOM 687 O O . GLU A 1 96 ? 7.917 -16.913 33.377 1.00 19.72 96 GLU A O 1
ATOM 689 N N . GLY A 1 97 ? 9.491 -18.090 34.541 1.00 21.35 97 GLY A N 1
ATOM 690 C CA . GLY A 1 97 ? 9.472 -19.096 33.475 1.00 18.88 97 GLY A CA 1
ATOM 691 C C . GLY A 1 97 ? 9.934 -18.474 32.152 1.00 16.32 97 GLY A C 1
ATOM 692 O O . GLY A 1 97 ? 11.065 -17.979 32.091 1.00 18.46 97 GLY A O 1
ATOM 693 N N . ARG A 1 98 ? 9.129 -18.700 31.110 1.00 16.10 98 ARG A N 1
ATOM 694 C CA . ARG A 1 98 ? 9.518 -18.129 29.828 1.00 14.84 98 ARG A CA 1
ATOM 695 C C . ARG A 1 98 ? 9.272 -16.645 29.707 1.00 16.23 98 ARG A C 1
ATOM 696 O O . ARG A 1 98 ? 9.663 -16.100 28.700 1.00 15.70 98 ARG A O 1
ATOM 698 N N . ARG A 1 99 ? 8.630 -16.024 30.711 1.00 14.64 99 ARG A N 1
ATOM 699 C CA . ARG A 1 99 ? 8.005 -14.678 30.472 1.00 14.24 99 ARG A CA 1
ATOM 700 C C . ARG A 1 99 ? 8.793 -13.628 31.260 1.00 14.19 99 ARG A C 1
ATOM 701 O O . ARG A 1 99 ? 9.000 -13.770 32.490 1.00 15.53 99 ARG A O 1
ATOM 703 N N . LEU A 1 100 ? 9.255 -12.552 30.615 1.00 12.19 100 LEU A N 1
ATOM 704 C CA . LEU A 1 100 ? 10.035 -11.498 31.298 1.00 11.95 100 LEU A CA 1
ATOM 705 C C . LEU A 1 100 ? 9.407 -10.120 30.912 1.00 11.83 100 LEU A C 1
ATOM 706 O O . LEU A 1 100 ? 8.957 -9.992 29.773 1.00 12.61 100 LEU A O 1
ATOM 711 N N . SER A 1 101 ? 9.492 -9.156 31.802 1.00 10.67 101 SER A N 1
ATOM 712 C CA . SER A 1 101 ? 8.948 -7.796 31.521 1.00 12.01 101 SER A CA 1
ATOM 713 C C . SER A 1 101 ? 9.851 -6.807 32.113 1.00 11.87 101 SER A C 1
ATOM 714 O O . SER A 1 101 ? 10.462 -7.013 33.209 1.00 11.09 101 SER A O 1
ATOM 717 N N . TRP A 1 102 ? 9.999 -5.689 31.421 1.00 9.86 102 TRP A N 1
ATOM 718 C CA . TRP A 1 102 ? 10.776 -4.555 31.904 1.00 9.97 102 TRP A CA 1
ATOM 719 C C . TRP A 1 102 ? 10.027 -3.245 31.779 1.00 8.92 102 TRP A C 1
ATOM 720 O O . TRP A 1 102 ? 9.155 -3.084 30.837 1.00 10.34 102 TRP A O 1
ATOM 731 N N . ARG A 1 103 ? 10.321 -2.271 32.648 1.00 8.77 103 ARG A N 1
ATOM 732 C CA . ARG A 1 103 ? 10.005 -0.850 32.376 1.00 10.66 103 ARG A CA 1
ATOM 733 C C . ARG A 1 103 ? 11.202 -0.327 31.633 1.00 11.37 103 ARG A C 1
ATOM 734 O O . ARG A 1 103 ? 12.368 -0.513 32.101 1.00 12.93 103 ARG A O 1
ATOM 742 N N . VAL A 1 104 ? 10.976 0.269 30.482 1.00 9.42 104 VAL A N 1
ATOM 743 C CA . VAL A 1 104 ? 12.044 0.902 29.677 1.00 10.30 104 VAL A CA 1
ATOM 744 C C . VAL A 1 104 ? 11.915 2.387 29.633 1.00 10.87 104 VAL A C 1
ATOM 745 O O . VAL A 1 104 ? 10.796 2.927 29.645 1.00 12.17 104 VAL A O 1
ATOM 749 N N . SER A 1 105 ? 13.048 3.128 29.622 1.00 11.15 105 SER A N 1
ATOM 750 C CA . SER A 1 105 ? 12.929 4.559 29.484 1.00 11.49 105 SER A CA 1
ATOM 751 C C . SER A 1 105 ? 14.162 5.028 28.701 1.00 13.43 105 SER A C 1
ATOM 752 O O . SER A 1 105 ? 15.191 4.319 28.686 1.00 13.26 105 SER A O 1
ATOM 755 N N . ALA A 1 106 ? 14.013 6.113 27.955 1.00 10.56 106 ALA A N 1
ATOM 756 C CA . ALA A 1 106 ? 15.094 6.587 27.066 1.00 10.37 106 ALA A CA 1
ATOM 757 C C . ALA A 1 106 ? 15.234 8.098 27.194 1.00 11.38 106 ALA A C 1
ATOM 758 O O . ALA A 1 106 ? 14.220 8.800 27.310 1.00 10.97 106 ALA A O 1
ATOM 760 N N A HIS A 1 107 ? 16.481 8.627 27.191 0.50 10.14 107 HIS A N 1
ATOM 761 N N B HIS A 1 107 ? 16.476 8.617 27.072 0.50 10.08 107 HIS A N 1
ATOM 762 C CA A HIS A 1 107 ? 16.666 10.073 27.115 0.50 11.55 107 HIS A CA 1
ATOM 763 C CA B HIS A 1 107 ? 16.743 10.033 27.240 0.50 11.41 107 HIS A CA 1
ATOM 764 C C A HIS A 1 107 ? 17.905 10.303 26.259 0.50 11.17 107 HIS A C 1
ATOM 765 C C B HIS A 1 107 ? 17.826 10.251 26.148 0.50 11.03 107 HIS A C 1
ATOM 766 O O A HIS A 1 107 ? 18.884 9.476 26.258 0.50 10.03 107 HIS A O 1
ATOM 767 O O B HIS A 1 107 ? 18.570 9.326 25.795 0.50 9.03 107 HIS A O 1
ATOM 780 N N . ASP A 1 108 ? 17.880 11.424 25.537 1.00 11.29 108 ASP A N 1
ATOM 781 C CA . ASP A 1 108 ? 18.915 11.749 24.519 1.00 9.66 108 ASP A CA 1
ATOM 782 C C . ASP A 1 108 ? 20.018 12.703 25.009 1.00 10.69 108 ASP A C 1
ATOM 783 O O . ASP A 1 108 ? 20.697 13.313 24.120 1.00 12.02 108 ASP A O 1
ATOM 788 N N . GLY A 1 109 ? 20.113 12.820 26.322 1.00 12.68 109 GLY A N 1
ATOM 789 C CA . GLY A 1 109 ? 21.066 13.816 26.901 1.00 13.44 109 GLY A CA 1
ATOM 790 C C . GLY A 1 109 ? 20.482 15.192 27.024 1.00 16.11 109 GLY A C 1
ATOM 791 O O . GLY A 1 109 ? 21.032 16.007 27.807 1.00 17.25 109 GLY A O 1
ATOM 792 N N . VAL A 1 110 ? 19.416 15.508 26.301 1.00 15.36 110 VAL A N 1
ATOM 793 C CA . VAL A 1 110 ? 18.778 16.845 26.346 1.00 17.55 110 VAL A CA 1
ATOM 794 C C . VAL A 1 110 ? 17.377 16.659 26.955 1.00 19.43 110 VAL A C 1
ATOM 795 O O . VAL A 1 110 ? 17.000 17.296 27.952 1.00 21.59 110 VAL A O 1
ATOM 799 N N . ASP A 1 111 ? 16.580 15.738 26.370 1.00 16.82 111 ASP A N 1
ATOM 800 C CA . ASP A 1 111 ? 15.231 15.496 26.772 1.00 16.92 111 ASP A CA 1
ATOM 801 C C . ASP A 1 111 ? 15.021 14.012 27.132 1.00 16.43 111 ASP A C 1
ATOM 802 O O . ASP A 1 111 ? 15.659 13.120 26.532 1.00 14.60 111 ASP A O 1
ATOM 807 N N . GLU A 1 112 ? 14.060 13.732 27.984 1.00 16.55 112 GLU A N 1
ATOM 808 C CA . GLU A 1 112 ? 13.451 12.391 28.089 1.00 16.22 112 GLU A CA 1
ATOM 809 C C . GLU A 1 112 ? 12.729 12.182 26.777 1.00 13.62 112 GLU A C 1
ATOM 810 O O . GLU A 1 112 ? 12.002 13.158 26.334 1.00 16.51 112 GLU A O 1
ATOM 821 N N . ILE A 1 113 ? 12.913 11.031 26.108 1.00 9.51 113 ILE A N 1
ATOM 822 C CA . ILE A 1 113 ? 12.327 10.878 24.774 1.00 10.02 113 ILE A CA 1
ATOM 823 C C . ILE A 1 113 ? 11.183 9.833 24.813 1.00 9.50 113 ILE A C 1
ATOM 824 O O . ILE A 1 113 ? 10.445 9.718 23.816 1.00 10.77 113 ILE A O 1
ATOM 829 N N . GLY A 1 114 ? 11.063 9.035 25.858 1.00 10.46 114 GLY A N 1
ATOM 830 C CA . GLY A 1 114 ? 9.936 8.069 25.829 1.00 10.35 114 GLY A CA 1
ATOM 831 C C . GLY A 1 114 ? 10.160 7.021 26.904 1.00 10.43 114 GLY A C 1
ATOM 832 O O . GLY A 1 114 ? 11.266 6.858 27.463 1.00 10.29 114 GLY A O 1
ATOM 833 N N . SER A 1 115 ? 9.074 6.385 27.299 1.00 9.42 115 SER A N 1
ATOM 834 C CA . SER A 1 115 ? 9.181 5.302 28.299 1.00 9.59 115 SER A CA 1
ATOM 835 C C . SER A 1 115 ? 7.979 4.404 28.194 1.00 9.23 115 SER A C 1
ATOM 836 O O . SER A 1 115 ? 6.963 4.739 27.517 1.00 8.67 115 SER A O 1
ATOM 839 N N . GLY A 1 116 ? 8.052 3.264 28.852 1.00 8.83 116 GLY A N 1
ATOM 840 C CA . GLY A 1 116 ? 6.901 2.322 28.920 1.00 8.90 116 GLY A CA 1
ATOM 841 C C . GLY A 1 116 ? 7.359 0.953 29.298 1.00 8.19 116 GLY A C 1
ATOM 842 O O . GLY A 1 116 ? 8.250 0.832 30.115 1.00 9.95 116 GLY A O 1
ATOM 843 N N . THR A 1 117 ? 6.765 -0.036 28.692 1.00 9.28 117 THR A N 1
ATOM 844 C CA . THR A 1 117 ? 6.991 -1.449 29.083 1.00 8.57 117 THR A CA 1
ATOM 845 C C . THR A 1 117 ? 7.309 -2.259 27.857 1.00 10.19 117 THR A C 1
ATOM 846 O O . THR A 1 117 ? 6.831 -2.004 26.729 1.00 9.41 117 THR A O 1
ATOM 850 N N . HIS A 1 118 ? 8.038 -3.350 28.091 1.00 9.35 118 HIS A N 1
ATOM 851 C CA . HIS A 1 118 ? 8.319 -4.333 27.074 1.00 9.62 118 HIS A CA 1
ATOM 852 C C . HIS A 1 118 ? 8.305 -5.739 27.677 1.00 9.68 118 HIS A C 1
ATOM 853 O O . HIS A 1 118 ? 8.914 -5.954 28.738 1.00 10.86 118 HIS A O 1
ATOM 860 N N . GLU A 1 119 ? 7.654 -6.643 26.991 1.00 9.62 119 GLU A N 1
ATOM 861 C CA . GLU A 1 119 ? 7.600 -8.103 27.430 1.00 9.18 119 GLU A CA 1
ATOM 862 C C . GLU A 1 119 ? 8.272 -8.990 26.388 1.00 11.07 119 GLU A C 1
ATOM 863 O O . GLU A 1 119 ? 8.237 -8.680 25.149 1.00 9.57 119 GLU A O 1
ATOM 869 N N . ARG A 1 120 ? 9.001 -10.017 26.879 1.00 10.40 120 ARG A N 1
ATOM 870 C CA . ARG A 1 120 ? 9.620 -11.012 26.002 1.00 10.29 120 ARG A CA 1
ATOM 871 C C . ARG A 1 120 ? 9.309 -12.425 26.446 1.00 11.06 120 ARG A C 1
ATOM 872 O O . ARG A 1 120 ? 8.889 -12.639 27.651 1.00 13.21 120 ARG A O 1
ATOM 880 N N . ALA A 1 121 ? 9.466 -13.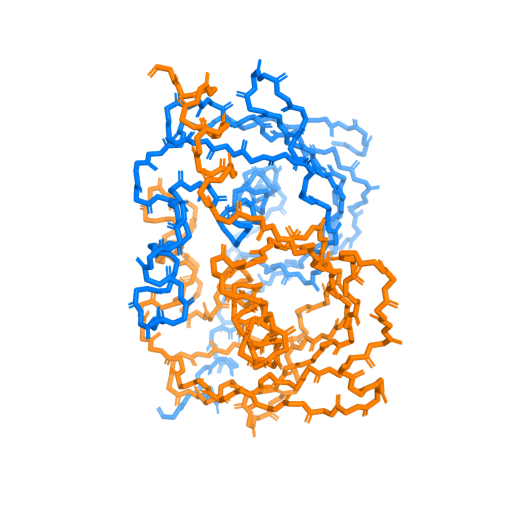352 25.520 1.00 9.45 121 ALA A N 1
ATOM 881 C CA . ALA A 1 121 ? 9.280 -14.777 25.822 1.00 11.23 121 ALA A CA 1
ATOM 882 C C . ALA A 1 121 ? 10.527 -15.489 25.387 1.00 13.19 121 ALA A C 1
ATOM 883 O O . ALA A 1 121 ? 11.002 -15.297 24.273 1.00 13.43 121 ALA A O 1
ATOM 885 N N . VAL A 1 122 ? 10.978 -16.397 26.270 1.00 13.42 122 VAL A N 1
ATOM 886 C CA . VAL A 1 122 ? 12.104 -17.320 25.882 1.00 13.10 122 VAL A CA 1
ATOM 887 C C . VAL A 1 122 ? 11.542 -18.378 24.894 1.00 15.52 122 VAL A C 1
ATOM 888 O O . VAL A 1 122 ? 10.437 -18.897 25.078 1.00 14.45 122 VAL A O 1
ATOM 892 N N . ILE A 1 123 ? 12.331 -18.654 23.867 1.00 14.67 123 ILE A N 1
ATOM 893 C CA . ILE A 1 123 ? 11.949 -19.655 22.873 1.00 15.67 123 ILE A CA 1
ATOM 894 C C . ILE A 1 123 ? 13.093 -20.671 22.734 1.00 15.67 123 ILE A C 1
ATOM 895 O O . ILE A 1 123 ? 14.235 -20.339 22.944 1.00 16.26 123 ILE A O 1
ATOM 900 N N . HIS A 1 124 ? 12.681 -21.855 22.295 1.00 19.11 124 HIS A N 1
ATOM 901 C CA . HIS A 1 124 ? 13.651 -22.851 21.823 1.00 20.75 124 HIS A CA 1
ATOM 902 C C . HIS A 1 124 ? 13.916 -22.535 20.316 1.00 19.88 124 HIS A C 1
ATOM 903 O O . HIS A 1 124 ? 13.005 -22.636 19.536 1.00 20.14 124 HIS A O 1
ATOM 910 N N . LEU A 1 125 ? 15.139 -22.188 19.974 1.00 20.10 125 LEU A N 1
ATOM 911 C CA . LEU A 1 125 ? 15.402 -21.637 18.609 1.00 21.45 125 LEU A CA 1
ATOM 912 C C . LEU A 1 125 ? 15.073 -22.659 17.487 1.00 23.61 125 LEU A C 1
ATOM 913 O O . LEU A 1 125 ? 14.425 -22.340 16.483 1.00 22.84 125 LEU A O 1
ATOM 918 N N . GLU A 1 126 ? 15.513 -23.899 17.631 1.00 25.11 126 GLU A N 1
ATOM 919 C CA . GLU A 1 126 ? 15.144 -24.916 16.616 1.00 24.76 126 GLU A CA 1
ATOM 920 C C . GLU A 1 126 ? 13.675 -25.248 16.408 1.00 24.30 126 GLU A C 1
ATOM 921 O O . GLU A 1 126 ? 13.158 -25.377 15.261 1.00 24.50 126 GLU A O 1
ATOM 927 N N . LYS A 1 127 ? 12.940 -25.404 17.486 1.00 21.48 127 LYS A N 1
ATOM 928 C CA . LYS A 1 127 ? 11.550 -25.620 17.380 1.00 22.72 127 LYS A CA 1
ATOM 929 C C . LYS A 1 127 ? 10.918 -24.388 16.696 1.00 20.94 127 LYS A C 1
ATOM 930 O O . LYS A 1 127 ? 10.005 -24.562 15.826 1.00 21.59 127 LYS A O 1
ATOM 936 N N . PHE A 1 128 ? 11.326 -23.195 17.185 1.00 19.82 128 PHE A N 1
ATOM 937 C CA . PHE A 1 128 ? 10.742 -21.996 16.638 1.00 20.37 128 PHE A CA 1
ATOM 938 C C . PHE A 1 128 ? 11.016 -21.863 15.110 1.00 18.38 128 PHE A C 1
ATOM 939 O O . PHE A 1 128 ? 10.101 -21.578 14.335 1.00 17.24 128 PHE A O 1
ATOM 947 N N . ASN A 1 129 ? 12.263 -22.047 14.727 1.00 19.29 129 ASN A N 1
ATOM 948 C CA . ASN A 1 129 ? 12.570 -21.991 13.280 1.00 21.15 129 ASN A CA 1
ATOM 949 C C . ASN A 1 129 ? 11.757 -23.001 12.453 1.00 24.30 129 ASN A C 1
ATOM 950 O O . ASN A 1 129 ? 11.288 -22.654 11.331 1.00 21.84 129 ASN A O 1
ATOM 955 N N . ALA A 1 130 ? 11.491 -24.220 12.966 1.00 24.15 130 ALA A N 1
ATOM 956 C CA . ALA A 1 130 ? 10.627 -25.134 12.220 1.00 25.07 130 ALA A CA 1
ATOM 957 C C . ALA A 1 130 ? 9.194 -24.624 12.032 1.00 25.80 130 ALA A C 1
ATOM 958 O O . ALA A 1 130 ? 8.571 -24.874 10.991 1.00 26.23 130 ALA A O 1
ATOM 960 N N . LYS A 1 131 ? 8.659 -23.952 13.045 1.00 24.72 131 LYS A N 1
ATOM 961 C CA . LYS A 1 131 ? 7.282 -23.471 12.962 1.00 24.70 131 LYS A CA 1
ATOM 962 C C . LYS A 1 131 ? 7.286 -22.348 11.926 1.00 24.27 131 LYS A C 1
ATOM 963 O O . LYS A 1 131 ? 6.290 -22.180 11.206 1.00 26.02 131 LYS A O 1
ATOM 969 N N . VAL A 1 132 ? 8.375 -21.582 11.907 1.00 21.55 132 VAL A N 1
ATOM 970 C CA . VAL A 1 132 ? 8.485 -20.419 10.967 1.00 23.43 132 VAL A CA 1
ATOM 971 C C . VAL A 1 132 ? 8.509 -20.985 9.549 1.00 23.05 132 VAL A C 1
ATOM 972 O O . VAL A 1 132 ? 7.796 -20.495 8.680 1.00 23.85 132 VAL A O 1
ATOM 976 N N . ARG A 1 133 ? 9.344 -22.025 9.341 1.00 25.30 133 ARG A N 1
ATOM 977 C CA . ARG A 1 133 ? 9.425 -22.669 7.989 1.00 24.81 133 ARG A CA 1
ATOM 978 C C . ARG A 1 133 ? 8.099 -23.149 7.495 1.00 26.38 133 ARG A C 1
ATOM 979 O O . ARG A 1 133 ? 7.839 -23.076 6.270 1.00 26.63 133 ARG A O 1
ATOM 987 N N . GLN A 1 134 ? 7.225 -23.632 8.371 1.00 25.68 134 GLN A N 1
ATOM 988 C CA . GLN A 1 134 ? 5.967 -24.124 7.832 1.00 28.08 134 GLN A CA 1
ATOM 989 C C . GLN A 1 134 ? 4.956 -23.093 7.388 1.00 26.72 134 GLN A C 1
ATOM 990 O O . GLN A 1 134 ? 3.952 -23.464 6.752 1.00 27.73 134 GLN A O 1
ATOM 996 N N . LYS A 1 135 ? 5.208 -21.820 7.763 1.00 23.33 135 LYS A N 1
ATOM 997 C CA . LYS A 1 135 ? 4.386 -20.736 7.227 1.00 23.59 135 LYS A CA 1
ATOM 998 C C . LYS A 1 135 ? 5.180 -19.858 6.251 1.00 22.59 135 LYS A C 1
ATOM 999 O O . LYS A 1 135 ? 4.681 -18.821 5.865 1.00 22.26 135 LYS A O 1
ATOM 1005 N N . THR A 1 136 ? 6.348 -20.317 5.772 1.00 22.69 136 THR A N 1
ATOM 1006 C CA . THR A 1 136 ? 7.152 -19.606 4.807 1.00 24.53 136 THR A CA 1
ATOM 1007 C C . THR A 1 136 ? 6.735 -20.057 3.376 1.00 25.93 136 THR A C 1
ATOM 1008 O O . THR A 1 136 ? 6.717 -21.281 3.116 1.00 27.44 136 THR A O 1
ATOM 1012 N N . PRO A 1 137 ? 6.369 -19.086 2.478 1.00 26.22 137 PRO A N 1
ATOM 1013 C CA . PRO A 1 137 ? 5.997 -19.498 1.081 1.00 27.70 137 PRO A CA 1
ATOM 1014 C C . PRO A 1 137 ? 7.155 -20.194 0.360 1.00 29.80 137 PRO A C 1
ATOM 1015 O O . PRO A 1 137 ? 8.307 -19.844 0.558 1.00 29.52 137 PRO A O 1
ATOM 1019 N N . MET B 1 5 ? -12.045 14.026 9.455 1.00 36.64 5 MET B N 1
ATOM 1020 C CA . MET B 1 5 ? -11.840 12.568 9.368 1.00 35.94 5 MET B CA 1
ATOM 1021 C C . MET B 1 5 ? -12.933 11.813 10.084 1.00 35.14 5 MET B C 1
ATOM 1022 O O . MET B 1 5 ? -13.335 12.233 11.179 1.00 36.11 5 MET B O 1
ATOM 1027 N N . ARG B 1 6 ? -13.376 10.683 9.511 1.00 32.77 6 ARG B N 1
ATOM 1028 C CA . ARG B 1 6 ? -14.460 9.906 10.107 1.00 29.09 6 ARG B CA 1
ATOM 1029 C C . ARG B 1 6 ? -14.027 8.860 11.158 1.00 25.15 6 ARG B C 1
ATOM 1030 O O . ARG B 1 6 ? -13.363 7.847 10.846 1.00 22.90 6 ARG B O 1
ATOM 1038 N N . VAL B 1 7 ? -14.495 9.095 12.372 1.00 21.40 7 VAL B N 1
ATOM 1039 C CA . VAL B 1 7 ? -14.249 8.128 13.472 1.00 19.29 7 VAL B CA 1
ATOM 1040 C C . VAL B 1 7 ? -14.924 6.816 13.133 1.00 18.79 7 VAL B C 1
ATOM 1041 O O . VAL B 1 7 ? -16.079 6.771 12.653 1.00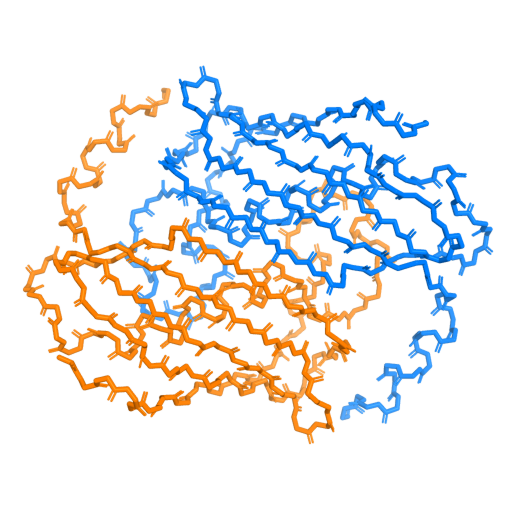 19.21 7 VAL B O 1
ATOM 1045 N N . GLY B 1 8 ? -14.207 5.695 13.333 1.00 16.49 8 GLY B N 1
ATOM 1046 C CA . GLY B 1 8 ? -14.743 4.375 13.048 1.00 17.57 8 GLY B CA 1
ATOM 1047 C C . GLY B 1 8 ? -14.472 3.842 11.636 1.00 17.44 8 GLY B C 1
ATOM 1048 O O . GLY B 1 8 ? -14.722 2.651 11.374 1.00 20.76 8 GLY B O 1
ATOM 1049 N N . GLU B 1 9 ? -13.997 4.699 10.746 1.00 17.70 9 GLU B N 1
ATOM 1050 C CA . GLU B 1 9 ? -13.547 4.318 9.431 1.00 20.38 9 GLU B CA 1
ATOM 1051 C C . GLU B 1 9 ? -12.249 3.466 9.538 1.00 19.05 9 GLU B C 1
ATOM 1052 O O . GLU B 1 9 ? -11.387 3.729 10.428 1.00 18.86 9 GLU B O 1
ATOM 1058 N N . ARG B 1 10 ? -12.227 2.391 8.786 1.00 19.46 10 ARG B N 1
ATOM 1059 C CA . ARG B 1 10 ? -11.087 1.487 8.729 1.00 19.02 10 ARG B CA 1
ATOM 1060 C C . ARG B 1 10 ? -10.326 1.692 7.442 1.00 18.28 10 ARG B C 1
ATOM 1061 O O . ARG B 1 10 ? -10.900 1.859 6.359 1.00 18.70 10 ARG B O 1
ATOM 1069 N N . PHE B 1 11 ? -9.022 1.648 7.565 1.00 13.57 11 PHE B N 1
ATOM 1070 C CA . PHE B 1 11 ? -8.122 1.774 6.426 1.00 13.71 11 PHE B CA 1
ATOM 1071 C C . PHE B 1 11 ? -7.238 0.533 6.454 1.00 13.76 11 PHE B C 1
ATOM 1072 O O . PHE B 1 11 ? -6.806 0.064 7.542 1.00 12.73 11 PHE B O 1
ATOM 1080 N N . THR B 1 12 ? -7.003 -0.066 5.285 1.00 12.23 12 THR B N 1
ATOM 1081 C CA . THR B 1 12 ? -6.088 -1.241 5.221 1.00 12.93 12 THR B CA 1
ATOM 1082 C C . THR B 1 12 ? -4.868 -0.934 4.446 1.00 12.42 12 THR B C 1
ATOM 1083 O O . THR B 1 12 ? -4.930 -0.208 3.428 1.00 16.76 12 THR B O 1
ATOM 1087 N N . HIS B 1 13 ? -3.738 -1.403 4.947 1.00 10.46 13 HIS B N 1
ATOM 1088 C CA . HIS B 1 13 ? -2.455 -1.222 4.326 1.00 11.26 13 HIS B CA 1
ATOM 1089 C C . HIS B 1 13 ? -1.774 -2.585 4.177 1.00 10.13 13 HIS B C 1
ATOM 1090 O O . HIS B 1 13 ? -1.530 -3.296 5.183 1.00 10.07 13 HIS B O 1
ATOM 1097 N N . ASP B 1 14 ? -1.452 -2.983 2.921 1.00 9.96 14 ASP B N 1
ATOM 1098 C CA . ASP B 1 14 ? -0.874 -4.306 2.675 1.00 9.63 14 ASP B CA 1
ATOM 1099 C C . ASP B 1 14 ? 0.599 -4.156 2.292 1.00 9.98 14 ASP B C 1
ATOM 1100 O O . ASP B 1 14 ? 1.021 -3.228 1.559 1.00 11.50 14 ASP B O 1
ATOM 1105 N N . PHE B 1 15 ? 1.420 -5.068 2.830 1.00 8.37 15 PHE B N 1
ATOM 1106 C CA . PHE B 1 15 ? 2.866 -4.967 2.632 1.00 9.78 15 PHE B CA 1
ATOM 1107 C C . PHE B 1 15 ? 3.454 -6.340 2.588 1.00 9.95 15 PHE B C 1
ATOM 1108 O O . PHE B 1 15 ? 3.422 -7.085 3.588 1.00 9.67 15 PHE B O 1
ATOM 1116 N N . VAL B 1 16 ? 3.993 -6.742 1.428 1.00 9.88 16 VAL B N 1
ATOM 1117 C CA . VAL B 1 16 ? 4.715 -8.028 1.355 1.00 11.03 16 VAL B CA 1
ATOM 1118 C C . VAL B 1 16 ? 6.072 -7.871 2.059 1.00 11.02 16 VAL B C 1
ATOM 1119 O O . VAL B 1 16 ? 6.854 -6.986 1.701 1.00 12.08 16 VAL B O 1
ATOM 1123 N N . VAL B 1 17 ? 6.328 -8.692 3.114 1.00 11.63 17 VAL B N 1
ATOM 1124 C CA . VAL B 1 17 ? 7.580 -8.518 3.845 1.00 12.32 17 VAL B CA 1
ATOM 1125 C C . VAL B 1 17 ? 8.786 -8.999 2.999 1.00 10.51 17 VAL B C 1
ATOM 1126 O O . VAL B 1 17 ? 8.819 -10.186 2.654 1.00 11.94 17 VAL B O 1
ATOM 1130 N N . PRO B 1 18 ? 9.731 -8.071 2.726 1.00 11.48 18 PRO B N 1
ATOM 1131 C CA . PRO B 1 18 ? 10.958 -8.477 1.991 1.00 13.25 18 PRO B CA 1
ATOM 1132 C C . PRO B 1 18 ? 12.005 -9.005 2.997 1.00 15.41 18 PRO B C 1
ATOM 1133 O O . PRO B 1 18 ? 11.898 -8.818 4.234 1.00 14.14 18 PRO B O 1
ATOM 1137 N N . PRO B 1 19 ? 13.047 -9.669 2.437 1.00 14.55 19 PRO B N 1
ATOM 1138 C CA . PRO B 1 19 ? 14.102 -10.196 3.299 1.00 16.08 19 PRO B CA 1
ATOM 1139 C C . PRO B 1 19 ? 14.768 -9.135 4.159 1.00 15.06 19 PRO B C 1
ATOM 1140 O O . PRO B 1 19 ? 15.254 -9.489 5.268 1.00 15.56 19 PRO B O 1
ATOM 1144 N N . HIS B 1 20 ? 14.868 -7.882 3.729 1.00 14.08 20 HIS B N 1
ATOM 1145 C CA . HIS B 1 20 ? 15.565 -6.866 4.510 1.00 15.82 20 HIS B CA 1
ATOM 1146 C C . HIS B 1 20 ? 14.742 -6.196 5.638 1.00 14.09 20 HIS B C 1
ATOM 1147 O O . HIS B 1 20 ? 15.149 -5.204 6.179 1.00 15.34 20 HIS B O 1
ATOM 1154 N N . LYS B 1 21 ? 13.622 -6.856 6.034 1.00 12.72 21 LYS B N 1
ATOM 1155 C CA . LYS B 1 21 ? 12.894 -6.345 7.210 1.00 11.69 21 LYS B CA 1
ATOM 1156 C C . LYS B 1 21 ? 12.885 -7.314 8.360 1.00 13.24 21 LYS B C 1
ATOM 1157 O O . LYS B 1 21 ? 12.020 -7.248 9.227 1.00 11.37 21 LYS B O 1
ATOM 1163 N N . THR B 1 22 ? 13.865 -8.216 8.377 1.00 12.51 22 THR B N 1
ATOM 1164 C CA . THR B 1 22 ? 13.998 -9.094 9.561 1.00 11.91 22 THR B CA 1
ATOM 1165 C C . THR B 1 22 ? 14.785 -8.432 10.657 1.00 11.23 22 THR B C 1
ATOM 1166 O O . THR B 1 22 ? 15.337 -7.369 10.479 1.00 12.82 22 THR B O 1
ATOM 1170 N N . VAL B 1 23 ? 14.754 -9.088 11.841 1.00 11.64 23 VAL B N 1
ATOM 1171 C CA . VAL B 1 23 ? 15.408 -8.500 13.024 1.00 11.70 23 VAL B CA 1
ATOM 1172 C C . VAL B 1 23 ? 16.851 -8.016 12.790 1.00 12.37 23 VAL B C 1
ATOM 1173 O O . VAL B 1 23 ? 17.198 -6.905 13.207 1.00 12.16 23 VAL B O 1
ATOM 1177 N N . ARG B 1 24 ? 17.657 -8.900 12.184 1.00 13.26 24 ARG B N 1
ATOM 1178 C CA . ARG B 1 24 ? 19.058 -8.471 11.930 1.00 14.09 24 ARG B CA 1
ATOM 1179 C C . ARG B 1 24 ? 19.273 -7.189 11.135 1.00 14.31 24 ARG B C 1
ATOM 1180 O O . ARG B 1 24 ? 20.288 -6.468 11.326 1.00 16.68 24 ARG B O 1
ATOM 1188 N N . HIS B 1 25 ? 18.311 -6.897 10.247 1.00 13.13 25 HIS B N 1
ATOM 1189 C CA . HIS B 1 25 ? 18.360 -5.668 9.476 1.00 13.83 25 HIS B CA 1
ATOM 1190 C C . HIS B 1 25 ? 17.928 -4.417 10.207 1.00 14.22 25 HIS B C 1
ATOM 1191 O O . HIS B 1 25 ? 18.247 -3.269 9.765 1.00 14.31 25 HIS B O 1
ATOM 1198 N N . LEU B 1 26 ? 17.187 -4.583 11.322 1.00 11.95 26 LEU B N 1
ATOM 1199 C CA . LEU B 1 26 ? 16.853 -3.331 12.093 1.00 10.13 26 LEU B CA 1
ATOM 1200 C C . LEU B 1 26 ? 18.085 -2.681 12.742 1.00 12.54 26 LEU B C 1
ATOM 1201 O O . LEU B 1 26 ? 18.202 -1.454 12.751 1.00 13.67 26 LEU B O 1
ATOM 1206 N N . TYR B 1 27 ? 18.940 -3.521 13.318 1.00 13.01 27 TYR B N 1
ATOM 1207 C CA . TYR B 1 27 ? 20.251 -3.054 13.866 1.00 14.42 27 TYR B CA 1
ATOM 1208 C C . TYR B 1 27 ? 21.355 -3.971 13.366 1.00 13.59 27 TYR B C 1
ATOM 1209 O O . TYR B 1 27 ? 21.760 -4.865 14.066 1.00 14.82 27 TYR B O 1
ATOM 1218 N N . PRO B 1 28 ? 21.848 -3.679 12.150 1.00 15.65 28 PRO B N 1
ATOM 1219 C CA . PRO B 1 28 ? 23.066 -4.438 11.672 1.00 16.62 28 PRO B CA 1
ATOM 1220 C C . PRO B 1 28 ? 24.245 -4.218 12.625 1.00 18.08 28 PRO B C 1
ATOM 1221 O O . PRO B 1 28 ? 25.160 -5.081 12.624 1.00 20.53 28 PRO B O 1
ATOM 1225 N N . GLU B 1 29 ? 24.250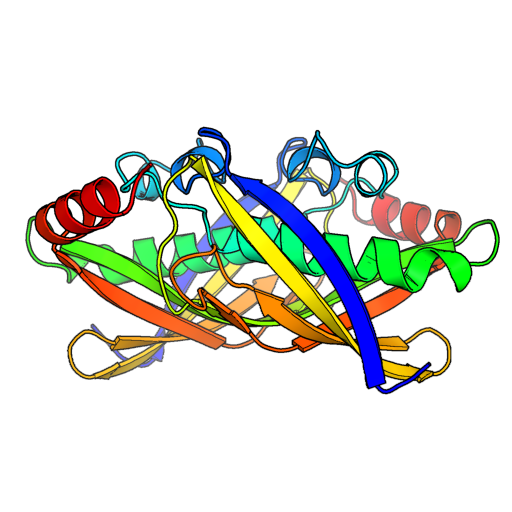 -3.147 13.435 1.00 17.70 29 GLU B N 1
ATOM 1226 C CA . GLU B 1 29 ? 25.352 -3.005 14.392 1.00 20.41 29 GLU B CA 1
ATOM 1227 C C . GLU B 1 29 ? 25.193 -3.830 15.692 1.00 20.61 29 GLU B C 1
ATOM 1228 O O . GLU B 1 29 ? 26.055 -3.747 16.577 1.00 20.89 29 GLU B O 1
ATOM 1234 N N . SER B 1 30 ? 24.112 -4.608 15.817 1.00 17.99 30 SER B N 1
ATOM 1235 C CA . SER B 1 30 ? 23.901 -5.406 17.023 1.00 17.59 30 SER B CA 1
ATOM 1236 C C . SER B 1 30 ? 24.302 -6.809 16.758 1.00 16.88 30 SER B C 1
ATOM 1237 O O . SER B 1 30 ? 23.653 -7.515 15.967 1.00 16.56 30 SER B O 1
ATOM 1240 N N . PRO B 1 31 ? 25.364 -7.286 17.432 1.00 17.17 31 PRO B N 1
ATOM 1241 C CA . PRO B 1 31 ? 25.676 -8.699 17.398 1.00 18.10 31 PRO B CA 1
ATOM 1242 C C . PRO B 1 31 ? 24.609 -9.613 17.942 1.00 15.77 31 PRO B C 1
ATOM 1243 O O . PRO B 1 31 ? 24.475 -10.726 17.444 1.00 17.27 31 PRO B O 1
ATOM 1247 N N . GLU B 1 32 ? 23.817 -9.095 18.891 1.00 17.19 32 GLU B N 1
ATOM 1248 C CA . GLU B 1 32 ? 22.757 -9.933 19.435 1.00 15.19 32 GLU B CA 1
ATOM 1249 C C . GLU B 1 32 ? 21.676 -10.163 18.306 1.00 16.15 32 GLU B C 1
ATOM 1250 O O . GLU B 1 32 ? 21.235 -11.317 18.080 1.00 17.75 32 GLU B O 1
ATOM 1256 N N . PHE B 1 33 ? 21.330 -9.109 17.608 1.00 16.50 33 PHE B N 1
ATOM 1257 C CA . PHE B 1 33 ? 20.264 -9.223 16.548 1.00 18.27 33 PHE B CA 1
ATOM 1258 C C . PHE B 1 33 ? 20.725 -10.034 15.355 1.00 20.63 33 PHE B C 1
ATOM 1259 O O . PHE B 1 33 ? 19.896 -10.634 14.653 1.00 20.99 33 PHE B O 1
ATOM 1267 N N . ALA B 1 34 ? 22.045 -10.118 15.169 1.00 22.42 34 ALA B N 1
ATOM 1268 C CA . ALA B 1 34 ? 22.590 -10.789 14.000 1.00 22.44 34 ALA B CA 1
ATOM 1269 C C . ALA B 1 34 ? 22.330 -12.280 14.013 1.00 24.11 34 ALA B C 1
ATOM 1270 O O . ALA B 1 34 ? 22.329 -12.878 12.920 1.00 25.89 34 ALA B O 1
ATOM 1272 N N . GLU B 1 35 ? 22.104 -12.878 15.197 1.00 24.26 35 GLU B N 1
ATOM 1273 C CA . GLU B 1 35 ? 21.826 -14.304 15.366 1.00 25.16 35 GLU B CA 1
ATOM 1274 C C . GLU B 1 35 ? 20.336 -14.664 15.465 1.00 22.94 35 GLU B C 1
ATOM 1275 O O . GLU B 1 35 ? 19.984 -15.832 15.713 1.00 24.06 35 GLU B O 1
ATOM 1281 N N . PHE B 1 36 ? 19.456 -13.661 15.351 1.00 20.19 36 PHE B N 1
ATOM 1282 C CA . PHE B 1 36 ? 18.046 -13.965 15.566 1.00 18.67 36 PHE B CA 1
ATOM 1283 C C . PHE B 1 36 ? 17.431 -14.667 14.362 1.00 17.23 36 PHE B C 1
ATOM 1284 O O . PHE B 1 36 ? 17.908 -14.510 13.223 1.00 18.68 36 PHE B O 1
ATOM 1292 N N . PRO B 1 37 ? 16.288 -15.307 14.609 1.00 16.69 37 PRO B N 1
ATOM 1293 C CA . PRO B 1 37 ? 15.525 -15.866 13.499 1.00 17.50 37 PRO B CA 1
ATOM 1294 C C . PRO B 1 37 ? 15.128 -14.803 12.446 1.00 17.33 37 PRO B C 1
ATOM 1295 O O . PRO B 1 37 ? 15.055 -13.611 12.747 1.00 15.86 37 PRO B O 1
ATOM 1299 N N . GLU B 1 38 ? 14.989 -15.246 11.205 1.00 15.70 38 GLU B N 1
ATOM 1300 C CA . GLU B 1 38 ? 14.679 -14.354 10.052 1.00 15.75 38 GLU B CA 1
ATOM 1301 C C . GLU B 1 38 ? 13.197 -14.077 9.973 1.00 14.80 38 GLU B C 1
ATOM 1302 O O . GLU B 1 38 ? 12.409 -14.686 9.199 1.00 14.87 38 GLU B O 1
ATOM 1308 N N . VAL B 1 39 ? 12.779 -13.211 10.902 1.00 12.00 39 VAL B N 1
ATOM 1309 C CA . VAL B 1 39 ? 11.336 -12.881 11.025 1.00 11.66 39 VAL B CA 1
ATOM 1310 C C . VAL B 1 39 ? 11.217 -11.352 11.170 1.00 10.00 39 VAL B C 1
ATOM 1311 O O . VAL B 1 39 ? 12.170 -10.669 11.564 1.00 11.86 39 VAL B O 1
ATOM 1315 N N . PHE B 1 40 ? 10.043 -10.855 10.725 1.00 10.51 40 PHE B N 1
ATOM 1316 C CA . PHE B 1 40 ? 9.785 -9.433 10.714 1.00 11.58 40 PHE B CA 1
ATOM 1317 C C . PHE B 1 40 ? 9.964 -8.841 12.150 1.00 10.61 40 PHE B C 1
ATOM 1318 O O . PHE B 1 40 ? 9.382 -9.338 13.139 1.00 10.79 40 PHE B O 1
ATOM 1326 N N . ALA B 1 41 ? 10.751 -7.763 12.238 1.00 10.69 41 ALA B N 1
ATOM 1327 C CA . ALA B 1 41 ? 11.059 -7.209 13.577 1.00 9.90 41 ALA B CA 1
ATOM 1328 C C . ALA B 1 41 ? 9.944 -6.381 14.153 1.00 11.18 41 ALA B C 1
ATOM 1329 O O . ALA B 1 41 ? 9.286 -5.637 13.383 1.00 10.79 41 ALA B O 1
ATOM 1331 N N . SER B 1 42 ? 9.832 -6.395 15.495 1.00 10.02 42 SER B N 1
ATOM 1332 C CA . SER B 1 42 ? 8.858 -5.564 16.158 1.00 10.77 42 SER B CA 1
ATOM 1333 C C . SER B 1 42 ? 9.004 -4.060 15.771 1.00 9.82 42 SER B C 1
ATOM 1334 O O . SER B 1 42 ? 8.003 -3.402 15.572 1.00 10.39 42 SER B O 1
ATOM 1339 N N . GLY B 1 43 ? 10.239 -3.565 15.667 1.00 9.94 43 GLY B N 1
ATOM 1340 C CA . GLY B 1 43 ? 10.379 -2.144 15.370 1.00 9.58 43 GLY B CA 1
ATOM 1341 C C . GLY B 1 43 ? 9.895 -1.867 13.945 1.00 10.01 43 GLY B C 1
ATOM 1342 O O . GLY B 1 43 ? 9.406 -0.768 13.657 1.00 10.58 43 GLY B O 1
ATOM 1343 N N . PHE B 1 44 ? 10.102 -2.829 13.001 1.00 9.25 44 PHE B N 1
ATOM 1344 C CA . PHE B 1 44 ? 9.540 -2.657 11.669 1.00 9.45 44 PHE B CA 1
ATOM 1345 C C . PHE B 1 44 ? 8.007 -2.730 11.692 1.00 8.03 44 PHE B C 1
ATOM 1346 O O . PHE B 1 44 ? 7.345 -2.023 10.904 1.00 10.56 44 PHE B O 1
ATOM 1354 N N . MET B 1 45 ? 7.432 -3.628 12.512 1.00 8.97 45 MET B N 1
ATOM 1355 C CA . MET B 1 45 ? 5.973 -3.610 12.637 1.00 8.91 45 MET B CA 1
ATOM 1356 C C . MET B 1 45 ? 5.453 -2.300 13.184 1.00 9.83 45 MET B C 1
ATOM 1357 O O . MET B 1 45 ? 4.437 -1.764 12.634 1.00 10.08 45 MET B O 1
ATOM 1365 N N . VAL B 1 46 ? 6.124 -1.716 14.168 1.00 10.39 46 VAL B N 1
ATOM 1366 C CA . VAL B 1 46 ? 5.722 -0.399 14.675 1.00 10.24 46 VAL B CA 1
ATOM 1367 C C . VAL B 1 46 ? 5.742 0.600 13.514 1.00 11.44 46 VAL B C 1
ATOM 1368 O O . VAL B 1 46 ? 4.751 1.363 13.303 1.00 10.59 46 VAL B O 1
ATOM 1372 N N . GLY B 1 47 ? 6.818 0.595 12.705 1.00 9.05 47 GLY B N 1
ATOM 1373 C CA . GLY B 1 47 ? 6.897 1.593 11.619 1.00 9.18 47 GLY B CA 1
ATOM 1374 C C . GLY B 1 47 ? 5.783 1.351 10.586 1.00 8.87 47 GLY B C 1
ATOM 1375 O O . GLY B 1 47 ? 5.326 2.305 9.929 1.00 10.07 47 GLY B O 1
ATOM 1376 N N . LEU B 1 48 ? 5.432 0.088 10.326 1.00 9.52 48 LEU B N 1
ATOM 1377 C CA . LEU B 1 48 ? 4.391 -0.205 9.336 1.00 8.03 48 LEU B CA 1
ATOM 1378 C C . LEU B 1 48 ? 3.027 0.245 9.837 1.00 9.28 48 LEU B C 1
ATOM 1379 O O . LEU B 1 48 ? 2.206 0.721 9.011 1.00 9.11 48 LEU B O 1
ATOM 1384 N N . MET B 1 49 ? 2.781 0.064 11.139 1.00 8.45 49 MET B N 1
ATOM 1385 C CA . MET B 1 49 ? 1.496 0.597 11.705 1.00 10.52 49 MET B CA 1
ATOM 1386 C C . MET B 1 49 ? 1.461 2.128 11.602 1.00 11.01 49 MET B C 1
ATOM 1387 O O . MET B 1 49 ? 0.448 2.728 11.231 1.00 10.24 49 MET B O 1
ATOM 1392 N N . GLU B 1 50 ? 2.574 2.799 11.871 1.00 10.18 50 GLU B N 1
ATOM 1393 C CA . GLU B 1 50 ? 2.634 4.243 11.672 1.00 9.27 50 GLU B CA 1
ATOM 1394 C C . GLU B 1 50 ? 2.314 4.571 10.222 1.00 10.66 50 GLU B C 1
ATOM 1395 O O . GLU B 1 50 ? 1.563 5.501 9.947 1.00 11.38 50 GLU B O 1
ATOM 1401 N N . TRP B 1 51 ? 2.977 3.887 9.296 1.00 10.12 51 TRP B N 1
ATOM 1402 C CA . TRP B 1 51 ? 2.786 4.158 7.872 1.00 10.28 51 TRP B CA 1
ATOM 1403 C C . TRP B 1 51 ? 1.311 4.032 7.482 1.00 9.83 51 TRP B C 1
ATOM 1404 O O . TRP B 1 51 ? 0.807 4.899 6.725 1.00 10.52 51 TRP B O 1
ATOM 1415 N N . ALA B 1 52 ? 0.650 2.971 7.888 1.00 9.43 52 ALA B N 1
ATOM 1416 C CA . ALA B 1 52 ? -0.779 2.833 7.634 1.00 9.73 52 ALA B CA 1
ATOM 1417 C C . ALA B 1 52 ? -1.529 4.068 8.111 1.00 11.83 52 ALA B C 1
ATOM 1418 O O . ALA B 1 52 ? -2.375 4.556 7.358 1.00 11.69 52 ALA B O 1
ATOM 1420 N N . CYS B 1 53 ? -1.320 4.493 9.372 1.00 10.90 53 CYS B N 1
ATOM 1421 C CA . CYS B 1 53 ? -2.062 5.648 9.900 1.00 10.28 53 CYS B CA 1
ATOM 1422 C C . CYS B 1 53 ? -1.698 6.941 9.156 1.00 11.15 53 CYS B C 1
ATOM 1423 O O . CYS B 1 53 ? -2.613 7.761 8.898 1.00 11.70 53 CYS B O 1
ATOM 1426 N N . VAL B 1 54 ? -0.412 7.118 8.771 1.00 9.12 54 VAL B N 1
ATOM 1427 C CA . VAL B 1 54 ? -0.054 8.268 7.943 1.00 10.46 54 VAL B CA 1
ATOM 1428 C C . VAL B 1 54 ? -0.820 8.334 6.620 1.00 9.63 54 VAL B C 1
ATOM 1429 O O . VAL B 1 54 ? -1.311 9.391 6.183 1.00 11.61 54 VAL B O 1
ATOM 1433 N N . ARG B 1 55 ? -0.938 7.183 5.947 1.00 11.90 55 ARG B N 1
ATOM 1434 C CA . ARG B 1 55 ? -1.718 7.165 4.652 1.00 10.62 55 ARG B CA 1
ATOM 1435 C C . ARG B 1 55 ? -3.193 7.514 4.909 1.00 12.24 55 ARG B C 1
ATOM 1436 O O . ARG B 1 55 ? -3.759 8.300 4.102 1.00 12.48 55 ARG B O 1
ATOM 1444 N N . ALA B 1 56 ? -3.758 6.994 6.003 1.00 13.39 56 ALA B N 1
ATOM 1445 C CA . ALA B 1 56 ? -5.199 7.204 6.320 1.00 13.60 56 ALA B CA 1
ATOM 1446 C C . ALA B 1 56 ? -5.423 8.731 6.563 1.00 16.92 56 ALA B C 1
ATOM 1447 O O . ALA B 1 56 ? -6.464 9.273 6.153 1.00 16.58 56 ALA B O 1
ATOM 1449 N N . MET B 1 57 ? -4.488 9.380 7.235 1.00 15.02 57 MET B N 1
ATOM 1450 C CA . MET B 1 57 ? -4.611 10.808 7.613 1.00 16.02 57 MET B CA 1
ATOM 1451 C C . MET B 1 57 ? -4.335 11.778 6.548 1.00 15.81 57 MET B C 1
ATOM 1452 O O . MET B 1 57 ? -4.644 13.022 6.677 1.00 16.20 57 MET B O 1
ATOM 1457 N N . ALA B 1 58 ? -3.691 11.385 5.484 1.00 14.39 58 ALA B N 1
ATOM 1458 C CA . ALA B 1 58 ? -3.146 12.388 4.524 1.00 17.24 58 ALA B CA 1
ATOM 1459 C C . ALA B 1 58 ? -4.122 13.365 3.891 1.00 20.81 58 ALA B C 1
ATOM 1460 O O . ALA B 1 58 ? -3.812 14.579 3.761 1.00 21.72 58 ALA B O 1
ATOM 1462 N N . PRO B 1 59 ? -5.299 12.892 3.504 1.00 23.44 59 PRO B N 1
ATOM 1463 C CA . PRO B 1 59 ? -6.042 13.833 2.646 1.00 24.71 59 PRO B CA 1
ATOM 1464 C C . PRO B 1 59 ? -6.704 14.901 3.495 1.00 25.99 59 PRO B C 1
ATOM 1465 O O . PRO B 1 59 ? -7.343 15.840 2.939 1.00 26.89 59 PRO B O 1
ATOM 1469 N N . TYR B 1 60 ? -6.592 14.800 4.815 1.00 21.86 60 TYR B N 1
ATOM 1470 C CA . TYR B 1 60 ? -7.216 15.708 5.719 1.00 25.11 60 TYR B CA 1
ATOM 1471 C C . TYR B 1 60 ? -6.185 16.657 6.420 1.00 24.05 60 TYR B C 1
ATOM 1472 O O . TYR B 1 60 ? -6.582 17.461 7.290 1.00 27.64 60 TYR B O 1
ATOM 1481 N N . LEU B 1 61 ? -4.883 16.539 6.080 1.00 21.44 61 LEU B N 1
ATOM 1482 C CA . LEU B 1 61 ? -3.868 17.518 6.517 1.00 19.74 61 LEU B CA 1
ATOM 1483 C C . LEU B 1 61 ? -3.891 18.773 5.584 1.00 20.39 61 LEU B C 1
ATOM 1484 O O . LEU B 1 61 ? -4.263 18.684 4.419 1.00 20.32 61 LEU B O 1
ATOM 1489 N N . GLU B 1 62 ? -3.433 19.901 6.122 1.00 19.17 62 GLU B N 1
ATOM 1490 C CA . GLU B 1 62 ? -3.282 21.148 5.340 1.00 20.83 62 GLU B CA 1
ATOM 1491 C C . GLU B 1 62 ? -1.927 21.133 4.696 1.00 21.09 62 GLU B C 1
ATOM 1492 O O . GLU B 1 62 ? -1.008 20.389 5.087 1.00 18.76 62 GLU B O 1
ATOM 1498 N N . PRO B 1 63 ? -1.694 22.023 3.707 1.00 20.73 63 PRO B N 1
ATOM 1499 C CA . PRO B 1 63 ? -0.409 22.038 3.033 1.00 21.83 63 PRO B CA 1
ATOM 1500 C C . PRO B 1 63 ? 0.744 22.309 4.001 1.00 19.41 63 PRO B C 1
ATOM 1501 O O . PRO B 1 63 ? 0.584 23.189 4.831 1.00 22.48 63 PRO B O 1
ATOM 1505 N N . GLY B 1 64 ? 1.816 21.494 3.944 1.00 21.38 64 GLY B N 1
ATOM 1506 C CA . GLY B 1 64 ? 2.986 21.707 4.785 1.00 20.01 64 GLY B CA 1
ATOM 1507 C C . GLY B 1 64 ? 2.900 20.985 6.120 1.00 19.54 64 GLY B C 1
ATOM 1508 O O . GLY B 1 64 ? 3.781 21.176 6.929 1.00 19.18 64 GLY B O 1
ATOM 1509 N N . GLU B 1 65 ? 1.796 20.281 6.371 1.00 16.94 65 GLU B N 1
ATOM 1510 C CA . GLU B 1 65 ? 1.695 19.513 7.647 1.00 15.26 65 GLU B CA 1
ATOM 1511 C C . GLU B 1 65 ? 2.118 18.108 7.415 1.00 16.28 65 GLU B C 1
ATOM 1512 O O . GLU B 1 65 ? 2.024 17.566 6.306 1.00 17.49 65 GLU B O 1
ATOM 1518 N N . GLY B 1 66 ? 2.491 17.429 8.541 1.00 12.94 66 GLY B N 1
ATOM 1519 C CA . GLY B 1 66 ? 2.659 15.999 8.582 1.00 12.54 66 GLY B CA 1
ATOM 1520 C C . GLY B 1 66 ? 2.378 15.609 10.036 1.00 10.96 66 GLY B C 1
ATOM 1521 O O . GLY B 1 66 ? 1.536 16.221 10.643 1.00 11.60 66 GLY B O 1
ATOM 1522 N N . SER B 1 67 ? 2.938 14.479 10.482 1.00 11.05 67 SER B N 1
ATOM 1523 C CA . SER B 1 67 ? 2.630 14.014 11.850 1.00 11.00 67 SER B CA 1
ATOM 1524 C C . SER B 1 67 ? 3.769 13.205 12.414 1.00 10.63 67 SER B C 1
ATOM 1525 O O . SER B 1 67 ? 4.651 12.696 11.678 1.00 12.06 67 SER B O 1
ATOM 1528 N N . LEU B 1 68 ? 3.712 13.028 13.731 1.00 10.58 68 LEU B N 1
ATOM 1529 C CA . LEU B 1 68 ? 4.653 12.202 14.467 1.00 12.36 68 LEU B CA 1
ATOM 1530 C C . LEU B 1 68 ? 3.872 11.180 15.281 1.00 9.87 68 LEU B C 1
ATOM 1531 O O . LEU B 1 68 ? 2.729 11.444 15.697 1.00 11.17 68 LEU B O 1
ATOM 1536 N N . GLY B 1 69 ? 4.410 9.986 15.418 1.00 10.61 69 GLY B N 1
ATOM 1537 C CA . GLY B 1 69 ? 3.862 9.038 16.394 1.00 9.95 69 GLY B CA 1
ATOM 1538 C C . GLY B 1 69 ? 4.218 9.400 17.811 1.00 12.18 69 GLY B C 1
ATOM 1539 O O . GLY B 1 69 ? 5.439 9.690 18.074 1.00 13.62 69 GLY B O 1
ATOM 1540 N N . THR B 1 70 ? 3.226 9.508 18.697 1.00 9.40 70 THR B N 1
ATOM 1541 C CA . THR B 1 70 ? 3.492 9.904 20.087 1.00 8.48 70 THR B CA 1
ATOM 1542 C C . THR B 1 70 ? 3.313 8.766 21.081 1.00 8.25 70 THR B C 1
ATOM 1543 O O . THR B 1 70 ? 3.797 8.858 22.213 1.00 8.30 70 THR B O 1
ATOM 1547 N N . ALA B 1 71 ? 2.712 7.635 20.652 1.00 8.14 71 ALA B N 1
ATOM 1548 C CA . ALA B 1 71 ? 2.604 6.485 21.566 1.00 9.39 71 ALA B CA 1
ATOM 1549 C C . ALA B 1 71 ? 2.188 5.316 20.750 1.00 8.19 71 ALA B C 1
ATOM 1550 O O . ALA B 1 71 ? 1.476 5.440 19.761 1.00 8.88 71 ALA B O 1
ATOM 1552 N N . ILE B 1 72 ? 2.595 4.132 21.199 1.00 9.67 72 ILE B N 1
ATOM 1553 C CA . ILE B 1 72 ? 2.169 2.845 20.630 1.00 11.09 72 ILE B CA 1
ATOM 1554 C C . ILE B 1 72 ? 2.039 1.811 21.738 1.00 11.14 72 ILE B C 1
ATOM 1555 O O . ILE B 1 72 ? 2.803 1.808 22.706 1.00 9.96 72 ILE B O 1
ATOM 1560 N N . CYS B 1 73 ? 1.009 0.976 21.651 1.00 8.95 73 CYS B N 1
ATOM 1561 C CA . CYS B 1 73 ? 0.811 -0.003 22.768 1.00 7.86 73 CYS B CA 1
ATOM 1562 C C . CYS B 1 73 ? 0.244 -1.255 22.100 1.00 8.33 73 CYS B C 1
ATOM 1563 O O . CYS B 1 73 ? -1.000 -1.303 21.822 1.00 8.65 73 CYS B O 1
ATOM 1566 N N . VAL B 1 74 ? 1.116 -2.187 21.719 1.00 8.94 74 VAL B N 1
ATOM 1567 C CA . VAL B 1 74 ? 0.677 -3.347 20.892 1.00 8.29 74 VAL B CA 1
ATOM 1568 C C . VAL B 1 74 ? 1.246 -4.659 21.400 1.00 9.43 74 VAL B C 1
ATOM 1569 O O . VAL B 1 74 ? 2.388 -4.678 21.943 1.00 9.71 74 VAL B O 1
ATOM 1573 N N . THR B 1 75 ? 0.535 -5.735 21.125 1.00 9.51 75 THR B N 1
ATOM 1574 C CA . THR B 1 75 ? 1.133 -7.027 21.250 1.00 8.68 75 THR B CA 1
ATOM 1575 C C . THR B 1 75 ? 1.792 -7.514 19.951 1.00 11.00 75 THR B C 1
ATOM 1576 O O . THR B 1 75 ? 1.583 -6.922 18.898 1.00 11.63 75 THR B O 1
ATOM 1580 N N . HIS B 1 76 ? 2.658 -8.543 20.078 1.00 11.47 76 HIS B N 1
ATOM 1581 C CA . HIS B 1 76 ? 3.218 -9.202 18.895 1.00 12.46 76 HIS B CA 1
ATOM 1582 C C . HIS B 1 76 ? 2.982 -10.684 19.221 1.00 14.87 76 HIS B C 1
ATOM 1583 O O . HIS B 1 76 ? 3.683 -11.246 20.122 1.00 18.54 76 HIS B O 1
ATOM 1596 N N . THR B 1 77 ? 1.996 -11.267 18.582 1.00 15.17 77 THR B N 1
ATOM 1597 C CA . THR B 1 77 ? 1.402 -12.609 19.012 1.00 16.04 77 THR B CA 1
ATOM 1598 C C . THR B 1 77 ? 1.915 -13.801 18.130 1.00 17.03 77 THR B C 1
ATOM 1599 O O . THR B 1 77 ? 1.647 -14.977 18.453 1.00 19.04 77 THR B O 1
ATOM 1603 N N . ALA B 1 78 ? 2.480 -13.507 16.975 1.00 14.60 78 ALA B N 1
ATOM 1604 C CA . ALA B 1 78 ? 3.022 -14.549 16.074 1.00 11.54 78 ALA B CA 1
ATOM 1605 C C . ALA B 1 78 ? 4.098 -13.932 15.224 1.00 13.13 78 ALA B C 1
ATOM 1606 O O . ALA B 1 78 ? 4.075 -12.718 14.987 1.00 12.82 78 ALA B O 1
ATOM 1608 N N . ALA B 1 79 ? 4.999 -14.741 14.660 1.00 12.74 79 ALA B N 1
ATOM 1609 C CA . ALA B 1 79 ? 6.128 -14.261 13.928 1.00 13.41 79 ALA B CA 1
ATOM 1610 C C . ALA B 1 79 ? 5.917 -14.514 12.410 1.00 13.24 79 ALA B C 1
ATOM 1611 O O . ALA B 1 79 ? 5.190 -15.432 11.994 1.00 13.93 79 ALA B O 1
ATOM 1613 N N . THR B 1 80 ? 6.534 -13.625 11.608 1.00 10.36 80 THR B N 1
ATOM 1614 C CA . THR B 1 80 ? 6.237 -13.612 10.146 1.00 10.53 80 THR B CA 1
ATOM 1615 C C . THR B 1 80 ? 7.548 -13.647 9.363 1.00 11.02 80 THR B C 1
ATOM 1616 O O . THR B 1 80 ? 8.371 -12.764 9.456 1.00 11.89 80 THR B O 1
ATOM 1620 N N . PRO B 1 81 ? 7.758 -14.695 8.542 1.00 10.94 81 PRO B N 1
ATOM 1621 C CA . PRO B 1 81 ? 8.930 -14.733 7.640 1.00 12.43 81 PRO B CA 1
ATOM 1622 C C . PRO B 1 81 ? 8.734 -13.842 6.438 1.00 11.68 81 PRO B C 1
ATOM 1623 O O . PRO B 1 81 ? 7.583 -13.547 6.059 1.00 11.82 81 PRO B O 1
ATOM 1627 N N . PRO B 1 82 ? 9.819 -13.508 5.790 1.00 11.57 82 PRO B N 1
ATOM 1628 C CA . PRO B 1 82 ? 9.707 -12.760 4.488 1.00 11.65 82 PRO B CA 1
ATOM 1629 C C . PRO B 1 82 ? 8.885 -13.558 3.493 1.00 13.37 82 PRO B C 1
ATOM 1630 O O . PRO B 1 82 ? 8.834 -14.791 3.483 1.00 14.90 82 PRO B O 1
ATOM 1634 N N . GLY B 1 83 ? 8.116 -12.823 2.737 1.00 13.04 83 GLY B N 1
ATOM 1635 C CA . GLY B 1 83 ? 7.335 -13.381 1.627 1.00 13.22 83 GLY B CA 1
ATOM 1636 C C . GLY B 1 83 ? 5.846 -13.441 1.907 1.00 13.52 83 GLY B C 1
ATOM 1637 O O . GLY B 1 83 ? 4.995 -13.472 0.941 1.00 14.55 83 GLY B O 1
ATOM 1638 N N . LEU B 1 84 ? 5.428 -13.393 3.176 1.00 10.34 84 LEU B N 1
ATOM 1639 C CA . LEU B 1 84 ? 3.990 -13.215 3.504 1.00 10.35 84 LEU B CA 1
ATOM 1640 C C . LEU B 1 84 ? 3.595 -11.743 3.384 1.00 9.20 84 LEU B C 1
ATOM 1641 O O . LEU B 1 84 ? 4.450 -10.881 3.437 1.00 11.32 84 LEU B O 1
ATOM 1646 N N . THR B 1 85 ? 2.285 -11.507 3.212 1.00 9.46 85 THR B N 1
ATOM 1647 C CA . THR B 1 85 ? 1.779 -10.131 3.157 1.00 9.05 85 THR B CA 1
ATOM 1648 C C . THR B 1 85 ? 1.249 -9.802 4.577 1.00 9.52 85 THR B C 1
ATOM 1649 O O . THR B 1 85 ? 0.337 -10.504 5.075 1.00 10.15 85 THR B O 1
ATOM 1653 N N . VAL B 1 86 ? 1.774 -8.743 5.146 1.00 8.41 86 VAL B N 1
ATOM 1654 C CA . VAL B 1 86 ? 1.243 -8.226 6.417 1.00 9.73 86 VAL B CA 1
ATOM 1655 C C . VAL B 1 86 ? 0.156 -7.191 6.025 1.00 9.93 86 VAL B C 1
ATOM 1656 O O . VAL B 1 86 ? 0.420 -6.222 5.230 1.00 10.90 86 VAL B O 1
ATOM 1660 N N . THR B 1 87 ? -1.059 -7.369 6.510 1.00 9.99 87 THR B N 1
ATOM 1661 C CA . THR B 1 87 ? -2.130 -6.370 6.328 1.00 10.28 87 THR B CA 1
ATOM 1662 C C . THR B 1 87 ? -2.312 -5.705 7.692 1.00 9.40 87 THR B C 1
ATOM 1663 O O . THR B 1 87 ? -2.640 -6.389 8.663 1.00 9.54 87 THR B O 1
ATOM 1667 N N . VAL B 1 88 ? -2.142 -4.376 7.724 1.00 8.91 88 VAL B N 1
ATOM 1668 C CA . VAL B 1 88 ? -2.454 -3.580 8.898 1.00 9.88 88 VAL B CA 1
ATOM 1669 C C . VAL B 1 88 ? -3.854 -3.022 8.683 1.00 10.52 88 VAL B C 1
ATOM 1670 O O . VAL B 1 88 ? -4.125 -2.422 7.597 1.00 10.54 88 VAL B O 1
ATOM 1674 N N . THR B 1 89 ? -4.734 -3.144 9.680 1.00 8.54 89 THR B N 1
ATOM 1675 C CA . THR B 1 89 ? -6.042 -2.437 9.664 1.00 12.03 89 THR B CA 1
ATOM 1676 C C . THR B 1 89 ? -5.949 -1.329 10.707 1.00 10.88 89 THR B C 1
ATOM 1677 O O . THR B 1 89 ? -5.587 -1.630 11.883 1.00 12.02 89 THR B O 1
ATOM 1681 N N . ALA B 1 90 ? -6.181 -0.088 10.314 1.00 10.93 90 ALA B N 1
ATOM 1682 C CA . ALA B 1 90 ? -6.129 1.080 11.255 1.00 10.84 90 ALA B CA 1
ATOM 1683 C C . ALA B 1 90 ? -7.536 1.654 11.330 1.00 12.36 90 ALA B C 1
ATOM 1684 O O . ALA B 1 90 ? -8.138 1.956 10.307 1.00 12.37 90 ALA B O 1
ATOM 1686 N N . GLU B 1 91 ? -8.012 1.896 12.513 1.00 12.72 91 GLU B N 1
ATOM 1687 C CA . GLU B 1 91 ? -9.405 2.341 12.701 1.00 13.47 91 GLU B CA 1
ATOM 1688 C C . GLU B 1 91 ? -9.310 3.570 13.554 1.00 14.44 91 GLU B C 1
ATOM 1689 O O . GLU B 1 91 ? -8.803 3.559 14.683 1.00 13.59 91 GLU B O 1
ATOM 1695 N N . LEU B 1 92 ? -9.832 4.685 13.072 1.00 13.79 92 LEU B N 1
ATOM 1696 C CA . LEU B 1 92 ? -9.759 5.960 13.800 1.00 13.40 92 LEU B CA 1
ATOM 1697 C C . LEU B 1 92 ? -10.660 5.944 15.060 1.00 10.78 92 LEU B C 1
ATOM 1698 O O . LEU B 1 92 ? -11.890 5.661 14.939 1.00 13.57 92 LEU B O 1
ATOM 1703 N N . ARG B 1 93 ? -10.113 6.280 16.240 1.00 10.95 93 ARG B N 1
ATOM 1704 C CA . ARG B 1 93 ? -10.920 6.346 17.484 1.00 11.16 93 ARG B CA 1
ATOM 1705 C C . ARG B 1 93 ? -11.379 7.737 17.789 1.00 12.60 93 ARG B C 1
ATOM 1706 O O . ARG B 1 93 ? -12.498 7.908 18.309 1.00 10.38 93 ARG B O 1
ATOM 1714 N N . SER B 1 94 ? -10.520 8.720 17.510 1.00 10.80 94 SER B N 1
ATOM 1715 C CA . SER B 1 94 ? -10.838 10.109 17.903 1.00 12.88 94 SER B CA 1
ATOM 1716 C C . SER B 1 94 ? -9.905 11.048 17.281 1.00 13.89 94 SER B C 1
ATOM 1717 O O . SER B 1 94 ? -8.775 10.723 17.009 1.00 14.07 94 SER B O 1
ATOM 1720 N N . VAL B 1 95 ? -10.393 12.302 17.158 1.00 17.18 95 VAL B N 1
ATOM 1721 C CA . VAL B 1 95 ? -9.577 13.456 16.719 1.00 17.52 95 VAL B CA 1
ATOM 1722 C C . VAL B 1 95 ? -9.806 14.566 17.748 1.00 19.44 95 VAL B C 1
ATOM 1723 O O . VAL B 1 95 ? -10.986 14.939 18.056 1.00 22.41 95 VAL B O 1
ATOM 1727 N N . GLU B 1 96 ? -8.769 15.009 18.390 1.00 20.08 96 GLU B N 1
ATOM 1728 C CA . GLU B 1 96 ? -8.896 16.104 19.424 1.00 20.78 96 GLU B CA 1
ATOM 1729 C C . GLU B 1 96 ? -7.797 17.118 19.077 1.00 21.93 96 GLU B C 1
ATOM 1730 O O . GLU B 1 96 ? -6.641 16.923 19.510 1.00 19.50 96 GLU B O 1
ATOM 1736 N N . GLY B 1 97 ? -8.123 18.208 18.348 1.00 21.58 97 GLY B N 1
ATOM 1737 C CA . GLY B 1 97 ? -7.067 19.175 17.969 1.00 21.69 97 GLY B CA 1
ATOM 1738 C C . GLY B 1 97 ? -6.051 18.466 17.071 1.00 18.54 97 GLY B C 1
ATOM 1739 O O . GLY B 1 97 ? -6.391 17.857 16.068 1.00 20.41 97 GLY B O 1
ATOM 1740 N N . ARG B 1 98 ? -4.798 18.532 17.490 1.00 17.49 98 ARG B N 1
ATOM 1741 C CA . ARG B 1 98 ? -3.708 17.973 16.687 1.00 13.76 98 ARG B CA 1
ATOM 1742 C C . ARG B 1 98 ? -3.585 16.489 16.938 1.00 14.13 98 ARG B C 1
ATOM 1743 O O . ARG B 1 98 ? -2.753 15.873 16.289 1.00 13.45 98 ARG B O 1
ATOM 1751 N N . ARG B 1 99 ? -4.320 15.954 17.909 1.00 14.00 99 ARG B N 1
ATOM 1752 C CA . ARG B 1 99 ? -4.107 14.538 18.353 1.00 13.23 99 ARG B CA 1
ATOM 1753 C C . ARG B 1 99 ? -5.088 13.602 17.687 1.00 13.23 99 ARG B C 1
ATOM 1754 O O . ARG B 1 99 ? -6.326 13.794 17.721 1.00 14.16 99 ARG B O 1
ATOM 1762 N N . LEU B 1 100 ? -4.598 12.518 17.064 1.00 10.09 100 LEU B N 1
ATOM 1763 C CA . LEU B 1 100 ? -5.404 11.477 16.383 1.00 10.27 100 LEU B CA 1
ATOM 1764 C C . LEU B 1 100 ? -5.052 10.137 17.061 1.00 12.86 100 LEU B C 1
ATOM 1765 O O . LEU B 1 100 ? -3.868 9.851 17.271 1.00 11.76 100 LEU B O 1
ATOM 1770 N N . SER B 1 101 ? -6.046 9.338 17.406 1.00 10.87 101 SER B N 1
ATOM 1771 C CA . SER B 1 101 ? -5.881 8.097 18.165 1.00 12.62 101 SER B CA 1
ATOM 1772 C C . SER B 1 101 ? -6.490 7.026 17.350 1.00 11.90 101 SER B C 1
ATOM 1773 O O . SER B 1 101 ? -7.612 7.176 16.732 1.00 10.85 101 SER B O 1
ATOM 1776 N N . TRP B 1 102 ? -5.832 5.857 17.297 1.00 12.01 102 TRP B N 1
ATOM 1777 C CA . TRP B 1 102 ? -6.194 4.783 16.417 1.00 11.98 102 TRP B CA 1
ATOM 1778 C C . TRP B 1 102 ? -6.204 3.434 17.179 1.00 9.68 102 TRP B C 1
ATOM 1779 O O . TRP B 1 102 ? -5.423 3.294 18.158 1.00 11.32 102 TRP B O 1
ATOM 1790 N N . ARG B 1 103 ? -7.041 2.482 16.763 1.00 10.61 103 ARG B N 1
ATOM 1791 C CA . ARG B 1 103 ? -6.916 1.091 17.087 1.00 8.93 103 ARG B CA 1
ATOM 1792 C C . ARG B 1 103 ? -6.243 0.447 15.888 1.00 11.62 103 ARG B C 1
ATOM 1793 O O . ARG B 1 103 ? -6.690 0.667 14.700 1.00 12.65 103 ARG B O 1
ATOM 1801 N N . VAL B 1 104 ? -5.205 -0.353 16.115 1.00 10.35 104 VAL B N 1
ATOM 1802 C CA . VAL B 1 104 ? -4.461 -1.000 15.022 1.00 10.39 104 VAL B CA 1
ATOM 1803 C C . VAL B 1 104 ? -4.409 -2.506 15.221 1.00 10.38 104 VAL B C 1
ATOM 1804 O O . VAL B 1 104 ? -4.412 -3.022 16.356 1.00 11.30 104 VAL B O 1
ATOM 1808 N N . SER B 1 105 ? -4.379 -3.242 14.115 1.00 11.73 105 SER B N 1
ATOM 1809 C CA . SER B 1 105 ? -4.140 -4.692 14.216 1.00 11.99 105 SER B CA 1
ATOM 1810 C C . SER B 1 105 ? -3.484 -5.143 12.949 1.00 12.91 105 SER B C 1
ATOM 1811 O O . SER B 1 105 ? -3.486 -4.399 11.921 1.00 13.19 105 SER B O 1
ATOM 1814 N N . ALA B 1 106 ? -2.860 -6.294 12.998 1.00 10.89 106 ALA B N 1
ATOM 1815 C CA . ALA B 1 106 ? -2.097 -6.775 11.813 1.00 10.78 106 ALA B CA 1
ATOM 1816 C C . ALA B 1 106 ? -2.199 -8.307 11.730 1.00 10.28 106 ALA B C 1
ATOM 1817 O O . ALA B 1 106 ? -2.376 -9.004 12.757 1.00 10.62 106 ALA B O 1
ATOM 1819 N N . HIS B 1 107 ? -2.285 -8.824 10.506 0.50 3.54 107 HIS B N 1
ATOM 1820 C CA . HIS B 1 107 ? -2.326 -10.251 10.264 0.50 5.52 107 HIS B CA 1
ATOM 1821 C C . HIS B 1 107 ? -1.447 -10.488 9.063 0.50 3.37 107 HIS B C 1
ATOM 1822 O O . HIS B 1 107 ? -1.239 -9.590 8.213 0.50 2.79 107 HIS B O 1
ATOM 1834 N N . ASP B 1 108 ? -0.854 -11.695 9.004 1.00 9.12 108 ASP B N 1
ATOM 1835 C CA . ASP B 1 108 ? 0.052 -11.985 7.878 1.00 9.75 108 ASP B CA 1
ATOM 1836 C C . ASP B 1 108 ? -0.532 -12.946 6.838 1.00 11.94 108 ASP B C 1
ATOM 1837 O O . ASP B 1 108 ? 0.231 -13.588 6.117 1.00 12.90 108 ASP B O 1
ATOM 1842 N N . GLY B 1 109 ? -1.848 -13.095 6.808 1.00 11.66 109 GLY B N 1
ATOM 1843 C CA . GLY B 1 109 ? -2.469 -14.071 5.908 1.00 13.32 109 GLY B CA 1
ATOM 1844 C C . GLY B 1 109 ? -2.592 -15.474 6.545 1.00 15.14 109 GLY B C 1
ATOM 1845 O O . GLY B 1 109 ? -3.414 -16.306 6.091 1.00 17.30 109 GLY B O 1
ATOM 1846 N N . VAL B 1 110 ? -1.781 -15.755 7.564 1.00 14.69 110 VAL B N 1
ATOM 1847 C CA . VAL B 1 110 ? -1.793 -17.059 8.252 1.00 13.57 110 VAL B CA 1
ATOM 1848 C C . VAL B 1 110 ? -2.280 -16.872 9.661 1.00 13.42 110 VAL B C 1
ATOM 1849 O O . VAL B 1 110 ? -3.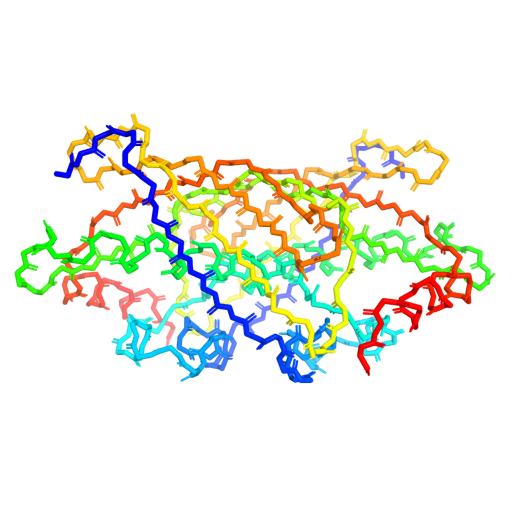302 -17.486 10.083 1.00 16.74 110 VAL B O 1
ATOM 1853 N N . ASP B 1 111 ? -1.651 -15.956 10.386 1.00 12.88 111 ASP B N 1
ATOM 1854 C CA . ASP B 1 111 ? -1.999 -15.720 11.758 1.00 13.79 111 ASP B CA 1
ATOM 1855 C C . ASP B 1 111 ? -2.306 -14.217 11.997 1.00 13.83 111 ASP B C 1
ATOM 1856 O O . ASP B 1 111 ? -1.741 -13.352 11.332 1.00 12.59 111 ASP B O 1
ATOM 1861 N N . GLU B 1 112 ? -3.086 -13.926 13.019 1.00 15.21 112 GLU B N 1
ATOM 1862 C CA . GLU B 1 112 ? -3.118 -12.579 13.616 1.00 14.75 112 GLU B CA 1
ATOM 1863 C C . GLU B 1 112 ? -1.740 -12.336 14.245 1.00 14.68 112 GLU B C 1
ATOM 1864 O O . GLU B 1 112 ? -1.206 -13.267 14.949 1.00 15.68 112 GLU B O 1
ATOM 1870 N N . ILE B 1 113 ? -1.079 -11.220 14.027 1.00 11.74 113 ILE B N 1
ATOM 1871 C CA . ILE B 1 113 ? 0.265 -11.042 14.524 1.00 10.01 113 ILE B CA 1
ATOM 1872 C C . ILE B 1 113 ? 0.352 -9.926 15.546 1.00 9.26 113 ILE B C 1
ATOM 1873 O O . ILE B 1 113 ? 1.390 -9.806 16.191 1.00 10.84 113 ILE B O 1
ATOM 1878 N N . GLY B 1 114 ? -0.682 -9.087 15.778 1.00 10.49 114 GLY B N 1
ATOM 1879 C CA . GLY B 1 114 ? -0.501 -8.041 16.884 1.00 11.06 114 GLY B CA 1
ATOM 1880 C C . GLY B 1 114 ? -1.718 -7.142 16.821 1.00 10.85 114 GLY B C 1
ATOM 1881 O O . GLY B 1 114 ? -2.360 -7.012 15.763 1.00 11.26 114 GLY B O 1
ATOM 1882 N N . SER B 1 115 ? -1.970 -6.463 17.926 1.00 10.25 115 SER B N 1
ATOM 1883 C CA . SER B 1 115 ? -3.074 -5.482 17.971 1.00 10.61 115 SER B CA 1
ATOM 1884 C C . SER B 1 115 ? -2.862 -4.565 19.134 1.00 9.89 115 SER B C 1
ATOM 1885 O O . SER B 1 115 ? -2.119 -4.882 20.080 1.00 8.62 115 SER B O 1
ATOM 1888 N N . GLY B 1 116 ? -3.460 -3.360 19.037 1.00 8.51 116 GLY B N 1
ATOM 1889 C CA . GLY B 1 116 ? -3.400 -2.448 20.123 1.00 8.42 116 GLY B CA 1
ATOM 1890 C C . GLY B 1 116 ? -3.747 -1.063 19.634 1.00 7.73 116 GLY B C 1
ATOM 1891 O O . GLY B 1 116 ? -4.694 -0.908 18.862 1.00 8.96 116 GLY B O 1
ATOM 1892 N N . THR B 1 117 ? -3.090 -0.075 20.214 1.00 8.03 117 THR B N 1
ATOM 1893 C CA . THR B 1 117 ? -3.425 1.323 20.005 1.00 9.37 117 THR B CA 1
ATOM 1894 C C . THR B 1 117 ? -2.211 2.126 19.550 1.00 10.05 117 THR B C 1
ATOM 1895 O O . THR B 1 117 ? -1.068 1.755 19.804 1.00 10.33 117 THR B O 1
ATOM 1899 N N . HIS B 1 118 ? -2.460 3.266 18.905 1.00 9.20 118 HIS B N 1
ATOM 1900 C CA . HIS B 1 118 ? -1.383 4.159 18.403 1.00 9.88 118 HIS B CA 1
ATOM 1901 C C . HIS B 1 118 ? -1.946 5.573 18.426 1.00 10.73 118 HIS B C 1
ATOM 1902 O O . HIS B 1 118 ? -3.132 5.804 18.013 1.00 12.55 118 HIS B O 1
ATOM 1909 N N . GLU B 1 119 ? -1.144 6.529 18.839 1.00 8.25 119 GLU B N 1
ATOM 1910 C CA . GLU B 1 119 ? -1.561 7.974 18.788 1.00 8.72 119 GLU B CA 1
ATOM 1911 C C . GLU B 1 119 ? -0.527 8.741 18.014 1.00 9.36 119 GLU B C 1
ATOM 1912 O O . GLU B 1 119 ? 0.675 8.394 18.032 1.00 9.08 119 GLU B O 1
ATOM 1918 N N . ARG B 1 120 ? -1.018 9.787 17.335 1.00 9.25 120 ARG B N 1
ATOM 1919 C CA . ARG B 1 120 ? -0.196 10.672 16.524 1.00 8.64 120 ARG B CA 1
ATOM 1920 C C . ARG B 1 120 ? -0.513 12.130 16.799 1.00 9.65 120 ARG B C 1
ATOM 1921 O O . ARG B 1 120 ? -1.570 12.449 17.287 1.00 10.89 120 ARG B O 1
ATOM 1929 N N . ALA B 1 121 ? 0.420 13.018 16.473 1.00 9.61 121 ALA B N 1
ATOM 1930 C CA . ALA B 1 121 ? 0.239 14.441 16.586 1.00 9.84 121 ALA B CA 1
ATOM 1931 C C . ALA B 1 121 ? 0.566 15.125 15.237 1.00 9.85 121 ALA B C 1
ATOM 1932 O O . ALA B 1 121 ? 1.648 14.868 14.674 1.00 10.57 121 ALA B O 1
ATOM 1934 N N . VAL B 1 122 ? -0.345 15.966 14.765 1.00 10.12 122 VAL B N 1
ATOM 1935 C CA . VAL B 1 122 ? -0.091 16.790 13.562 1.00 9.52 122 VAL B CA 1
ATOM 1936 C C . VAL B 1 122 ? 0.962 17.875 13.864 1.00 12.19 122 VAL B C 1
ATOM 1937 O O . VAL B 1 122 ? 1.006 18.433 14.937 1.00 12.89 122 VAL B O 1
ATOM 1941 N N . ILE B 1 123 ? 1.864 18.018 12.908 1.00 10.29 123 ILE B N 1
ATOM 1942 C CA . ILE B 1 123 ? 3.014 18.971 13.045 1.00 11.53 123 ILE B CA 1
ATOM 1943 C C . ILE B 1 123 ? 3.082 19.828 11.792 1.00 12.73 123 ILE B C 1
ATOM 1944 O O . ILE B 1 123 ? 2.684 19.401 10.699 1.00 13.54 123 ILE B O 1
ATOM 1949 N N . HIS B 1 124 ? 3.610 21.057 11.976 1.00 15.51 124 HIS B N 1
ATOM 1950 C CA . HIS B 1 124 ? 3.966 21.882 10.807 1.00 16.20 124 HIS B CA 1
ATOM 1951 C C . HIS B 1 124 ? 5.394 21.451 10.436 1.00 14.66 124 HIS B C 1
ATOM 1952 O O . HIS B 1 124 ? 6.316 21.621 11.274 1.00 14.30 124 HIS B O 1
ATOM 1959 N N . LEU B 1 125 ? 5.593 20.777 9.290 1.00 15.85 125 LEU B N 1
ATOM 1960 C CA . LEU B 1 125 ? 6.906 20.184 8.965 1.00 15.34 125 LEU B CA 1
ATOM 1961 C C . LEU B 1 125 ? 8.101 21.165 9.044 1.00 18.74 125 LEU B C 1
ATOM 1962 O O . LEU B 1 125 ? 9.136 20.827 9.656 1.00 17.96 125 LEU B O 1
ATOM 1967 N N . GLU B 1 126 ? 7.950 22.332 8.403 1.00 19.16 126 GLU B N 1
ATOM 1968 C CA . GLU B 1 126 ? 9.091 23.272 8.407 1.00 19.05 126 GLU B CA 1
ATOM 1969 C C . GLU B 1 126 ? 9.436 23.797 9.771 1.00 17.34 126 GLU B C 1
ATOM 1970 O O . GLU B 1 126 ? 10.621 23.874 10.136 1.00 17.06 126 GLU B O 1
ATOM 1976 N N . LYS B 1 127 ? 8.427 24.127 10.579 1.00 14.84 127 LYS B N 1
ATOM 1977 C CA . LYS B 1 127 ? 8.655 24.618 11.915 1.00 15.50 127 LYS B CA 1
ATOM 1978 C C . LYS B 1 127 ? 9.338 23.551 12.746 1.00 13.85 127 LYS B C 1
ATOM 1979 O O . LYS B 1 127 ? 10.333 23.794 13.464 1.00 13.49 127 LYS B O 1
ATOM 1985 N N . PHE B 1 128 ? 8.809 22.309 12.639 1.00 12.76 128 PHE B N 1
ATOM 1986 C CA . PHE B 1 128 ? 9.387 21.228 13.405 1.00 11.78 128 PHE B CA 1
ATOM 1987 C C . PHE B 1 128 ? 10.826 20.927 12.969 1.00 13.23 128 PHE B C 1
ATOM 1988 O O . PHE B 1 128 ? 11.702 20.769 13.809 1.00 13.58 128 PHE B O 1
ATOM 1996 N N . ASN B 1 129 ? 11.039 20.842 11.649 1.00 13.38 129 ASN B N 1
ATOM 1997 C CA . ASN B 1 129 ? 12.402 20.642 11.165 1.00 13.27 129 ASN B CA 1
ATOM 1998 C C . ASN B 1 129 ? 13.395 21.723 11.694 1.00 13.74 129 ASN B C 1
ATOM 1999 O O . ASN B 1 129 ? 14.532 21.372 12.111 1.00 15.56 129 ASN B O 1
ATOM 2008 N N . ALA B 1 130 ? 12.942 22.975 11.684 1.00 14.93 130 ALA B N 1
ATOM 2009 C CA . ALA B 1 130 ? 13.868 24.038 12.158 1.00 14.96 130 ALA B CA 1
ATOM 2010 C C . ALA B 1 130 ? 14.165 23.894 13.631 1.00 16.27 130 ALA B C 1
ATOM 2011 O O . ALA B 1 130 ? 15.299 24.141 14.070 1.00 17.54 130 ALA B O 1
ATOM 2013 N N . LYS B 1 131 ? 13.190 23.460 14.460 1.00 13.73 131 LYS B N 1
ATOM 2014 C CA . LYS B 1 131 ? 13.402 23.227 15.889 1.00 15.69 131 LYS B CA 1
ATOM 2015 C C . LYS B 1 131 ? 14.293 22.060 16.138 1.00 18.10 131 LYS B C 1
ATOM 2016 O O . LYS B 1 131 ? 15.138 22.120 16.997 1.00 18.07 131 LYS B O 1
ATOM 2022 N N . VAL B 1 132 ? 14.132 20.968 15.350 1.00 18.12 132 VAL B N 1
ATOM 2023 C CA . VAL B 1 132 ? 14.999 19.748 15.446 1.00 23.72 132 VAL B CA 1
ATOM 2024 C C . VAL B 1 132 ? 16.423 20.090 15.230 1.00 22.65 132 VAL B C 1
ATOM 2025 O O . VAL B 1 132 ? 17.268 19.672 16.088 1.00 24.97 132 VAL B O 1
ATOM 2029 N N . ARG B 1 133 ? 16.650 20.874 14.161 1.00 22.56 133 ARG B N 1
ATOM 2030 C CA . ARG B 1 133 ? 18.001 21.246 13.647 1.00 24.05 133 ARG B CA 1
ATOM 2031 C C . ARG B 1 133 ? 18.713 21.996 14.771 1.00 25.15 133 ARG B C 1
ATOM 2032 O O . ARG B 1 133 ? 19.974 21.988 14.846 1.00 25.10 133 ARG B O 1
ATOM 2034 N N . GLN B 1 134 ? 17.937 22.651 15.652 1.00 22.35 134 GLN B N 1
ATOM 2035 C CA . GLN B 1 134 ? 18.555 23.462 16.729 1.00 22.48 134 GLN B CA 1
ATOM 2036 C C . GLN B 1 134 ? 18.962 22.641 17.910 1.00 23.83 134 GLN B C 1
ATOM 2037 O O . GLN B 1 134 ? 19.749 23.084 18.786 1.00 24.18 134 GLN B O 1
ATOM 2043 N N . LYS B 1 135 ? 18.483 21.395 18.035 1.00 24.39 135 LYS B N 1
ATOM 2044 C CA . LYS B 1 135 ? 19.006 20.638 19.145 1.00 27.22 135 LYS B CA 1
ATOM 2045 C C . LYS B 1 135 ? 20.143 19.693 18.678 1.00 28.47 135 LYS B C 1
ATOM 2046 O O . LYS B 1 135 ? 20.705 19.013 19.487 1.00 31.87 135 LYS B O 1
ATOM 2052 N N . THR B 1 136 ? 20.423 19.700 17.365 1.00 31.97 136 THR B N 1
ATOM 2053 C CA . THR B 1 136 ? 21.471 18.916 16.662 1.00 35.18 136 THR B CA 1
ATOM 2054 C C . THR B 1 136 ? 22.834 19.435 17.092 1.00 37.65 136 THR B C 1
ATOM 2055 O O . THR B 1 136 ? 23.046 20.689 17.098 1.00 40.21 136 THR B O 1
ATOM 2059 N N . PRO B 1 137 ? 23.746 18.512 17.477 1.00 39.41 137 PRO B N 1
ATOM 2060 C CA . PRO B 1 137 ? 25.076 18.923 17.981 1.00 40.60 137 PRO B CA 1
ATOM 2061 C C . PRO B 1 137 ? 25.913 19.577 16.860 1.00 42.01 137 PRO B C 1
ATOM 2062 O O . PRO B 1 137 ? 25.805 19.136 15.687 1.00 41.90 137 PRO B O 1
#

Sequence (265 aa):
RVGERFTHDFVVPPHKTVRHLYPESPEFAEFPEVFASGFMVGLMEWACVRAMAPYLEPGEGSLGTAICVTHTAATPPGLTVTVTAELRSVEGRRLSWRVSAHHDGVDEIGSGTHERAVIHLEKFNAKVRQKTPMRVGERFTHDFVVPPHKTVRHLYPESPEFAEFPEVFASGFMVGLMEWACVRAMAPYLEPGEGSLGTAICVTHTAATPPGLTVTVTAELRSVEGRRLSWRVSAHDGVDEIGSGTHERAVIHLEKFNAKVRQKTP

Organism: Streptantibioticus cattleyicolor (NCBI:txid29303)

Foldseek 3Di:
DAQDKFKDKDQAAQCQFQCNVCVVDPVSPPPPRWRDPVVVVVVQVVRVQVVCVVVDDPQKGKDWDDDDKDFADTHHGGFMKMKMWGWHDDDAQKTKTWIWIARVPGGGMIGMIMMGMDRNVVVVVVVVVVDD/DDAFDKFKDKAQAAQCQAQCNVCVVDPVSVPDDSWHDPVNVVVVLVVRVQVVCPVVDDPQKGKDWDDDDKDFADTHHGGFMKMKMWGWHDDDPQKTKIWIWIDRVPGTTMTDITMMGMDRNVVVVVVVVVVPD

Nearest PDB structures (foldseek):
  3kvi-assembly1_B  TM=9.926E-01  e=1.100E-25  Streptantibioticus cattleyicolor
  3kx8-assembly1_B  TM=9.976E-01  e=1.895E-25  Streptantibioticus cattleyicolor
  3p3f-assembly1_A  TM=9.901E-01  e=8.075E-25  Streptantibioticus cattleyicolor
  3kvu-assembly1_A  TM=9.849E-01  e=1.160E-24  Streptantibioticus cattleyicolor
  3p3i-assembly2_D  TM=9.910E-01  e=2.871E-24  Streptantibioticus cattleyicolor

Radius of gyration: 17.85 Å; Cα contacts (8 Å, |Δi|>4): 612; chains: 2; bounding box: 40×50×41 Å

B-factor: mean 18.77, std 9.4, range [2.79, 61.16]

Solvent-accessible surface area: 11839 Å² total; per-residue (Å²): 86,100,40,109,166,64,76,8,96,23,91,2,27,91,90,4,0,20,78,78,3,1,97,68,1,103,81,16,48,155,27,9,67,5,3,3,19,0,8,0,0,0,0,0,13,19,0,0,14,102,34,6,51,123,93,55,112,133,30,56,9,6,34,14,47,20,5,45,8,57,25,94,27,21,0,1,28,38,23,52,0,26,0,28,1,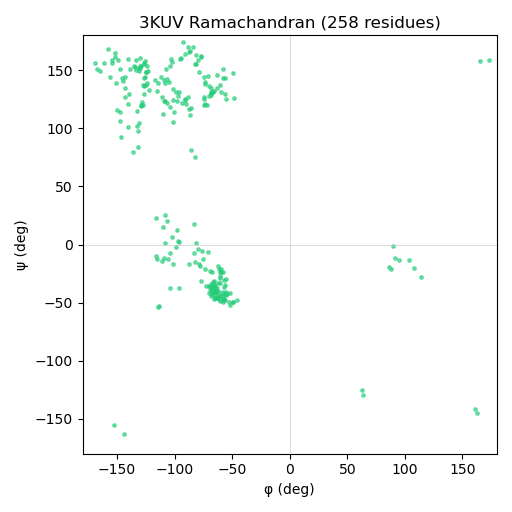33,24,115,52,55,68,57,55,57,6,17,5,86,0,28,2,69,1,64,96,53,121,0,4,30,13,45,0,54,8,28,23,25,102,45,109,122,27,44,48,107,17,162,142,30,63,116,64,145,93,36,52,171,53,75,4,93,23,93,1,25,94,84,4,0,15,110,63,2,0,100,70,0,101,48,8,63,139,32,11,76,4,3,3,16,0,8,5,2,0,0,0,18,17,0,0,27,95,14,2,58,108,107,47,114,126,46,58,12,8,40,10,41,23,9,52,9,56,28,87,2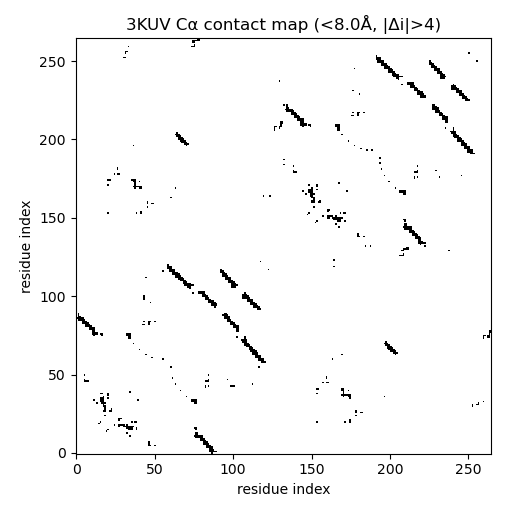8,17,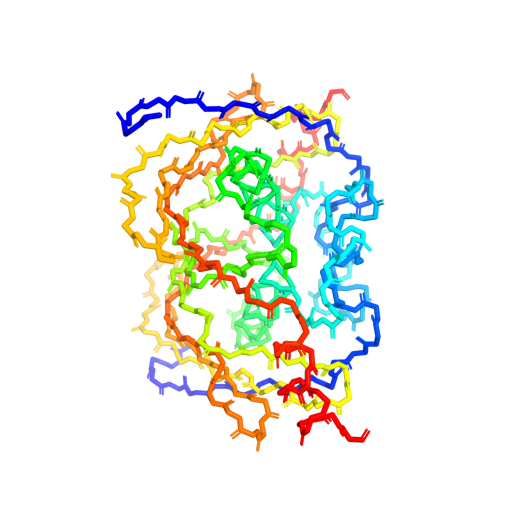0,2,31,38,23,53,0,22,0,38,0,58,4,137,29,70,108,75,143,106,9,6,3,128,1,25,2,83,1,64,88,55,104,0,0,31,17,39,3,19,6,11,23,10,83,46,138,121,28,50,55,123,13,65,148,44,60,110

GO terms:
  GO:0016289 acyl-CoA hydrolase activity (F, IDA)
  GO:0042803 protein homodimerization activity (F, IDA)